Protein AF-A0A2E8B0Z6-F1 (afdb_monomer)

Radius of gyration: 16.74 Å; Cα contacts (8 Å, |Δi|>4): 469; chains: 1; bounding box: 49×33×46 Å

Structure (mmCIF, N/CA/C/O backbone):
data_AF-A0A2E8B0Z6-F1
#
_entry.id   AF-A0A2E8B0Z6-F1
#
loop_
_atom_site.group_PDB
_atom_site.id
_atom_site.type_symbol
_atom_site.label_atom_id
_atom_site.label_alt_id
_atom_site.label_comp_id
_atom_site.label_asym_id
_atom_site.label_entity_id
_atom_site.label_seq_id
_atom_site.pdbx_PDB_ins_code
_atom_site.Cartn_x
_atom_site.Cartn_y
_atom_site.Cartn_z
_atom_site.occupancy
_atom_site.B_iso_or_equiv
_atom_site.auth_seq_id
_atom_site.auth_comp_id
_atom_site.auth_asym_id
_atom_site.auth_atom_id
_atom_site.pdbx_PDB_model_num
ATOM 1 N N . ILE A 1 1 ? 2.903 -11.747 9.627 1.00 88.81 1 ILE A N 1
ATOM 2 C CA . ILE A 1 1 ? 3.702 -11.875 10.874 1.00 88.81 1 ILE A CA 1
ATOM 3 C C . ILE A 1 1 ? 3.062 -10.962 11.901 1.00 88.81 1 ILE A C 1
ATOM 5 O O . ILE A 1 1 ? 2.707 -9.856 11.522 1.00 88.81 1 ILE A O 1
ATOM 9 N N . GLU A 1 2 ? 2.856 -11.410 13.134 1.00 93.94 2 GLU A N 1
ATOM 10 C CA . GLU A 1 2 ? 2.257 -10.599 14.199 1.00 93.94 2 GLU A CA 1
ATOM 11 C C . GLU A 1 2 ? 3.180 -10.590 15.417 1.00 93.94 2 GLU A C 1
ATOM 13 O O . GLU A 1 2 ? 3.662 -11.644 15.828 1.00 93.94 2 GLU A O 1
ATOM 18 N N . THR A 1 3 ? 3.393 -9.406 15.983 1.00 95.81 3 THR A N 1
ATOM 19 C CA . THR A 1 3 ? 4.191 -9.193 17.191 1.00 95.81 3 THR A CA 1
ATOM 20 C C . THR A 1 3 ? 3.409 -8.302 18.145 1.00 95.81 3 THR A C 1
ATOM 22 O O . THR A 1 3 ? 2.841 -7.288 17.734 1.00 95.81 3 THR A O 1
ATOM 25 N N . LYS A 1 4 ? 3.375 -8.679 19.422 1.00 96.06 4 LYS A N 1
ATOM 26 C CA . LYS A 1 4 ? 2.798 -7.866 20.497 1.00 96.06 4 LYS A CA 1
ATOM 27 C C . LYS A 1 4 ? 3.911 -7.091 21.192 1.00 96.06 4 LYS A C 1
ATOM 29 O O . LYS A 1 4 ? 5.001 -7.627 21.376 1.00 96.06 4 LYS A O 1
ATOM 34 N N . TYR A 1 5 ? 3.610 -5.859 21.562 1.00 93.44 5 TYR A N 1
ATOM 35 C CA . TYR A 1 5 ? 4.482 -4.951 22.290 1.00 93.44 5 TYR A CA 1
ATOM 36 C C . TYR A 1 5 ? 3.809 -4.538 23.602 1.00 93.44 5 TYR A C 1
ATOM 38 O O . TYR A 1 5 ? 2.649 -4.884 23.859 1.00 93.44 5 TYR A O 1
ATOM 46 N N . ASP A 1 6 ? 4.549 -3.803 24.425 1.00 88.56 6 ASP A N 1
ATOM 47 C CA . ASP A 1 6 ? 4.042 -3.238 25.670 1.00 88.56 6 ASP A CA 1
ATOM 48 C C . ASP A 1 6 ? 2.837 -2.313 25.432 1.00 88.56 6 ASP A C 1
ATOM 50 O O . ASP A 1 6 ? 2.523 -1.911 24.306 1.00 88.56 6 ASP A O 1
ATOM 54 N N . GLU A 1 7 ? 2.117 -2.013 26.514 1.00 88.12 7 GLU A N 1
ATOM 55 C CA . GLU A 1 7 ? 0.948 -1.117 26.513 1.00 88.12 7 GLU A CA 1
ATOM 56 C C . GLU A 1 7 ? -0.194 -1.555 25.569 1.00 88.12 7 GLU A C 1
ATOM 58 O O . GLU A 1 7 ? -1.098 -0.786 25.241 1.00 88.12 7 GLU A O 1
ATOM 63 N N . GLY A 1 8 ? -0.195 -2.829 25.163 1.00 92.56 8 GLY A N 1
ATOM 64 C CA . GLY A 1 8 ? -1.249 -3.427 24.345 1.00 92.56 8 GLY A CA 1
ATOM 65 C C . GLY A 1 8 ? -1.120 -3.156 22.846 1.00 92.56 8 GLY A C 1
ATOM 66 O O . GLY A 1 8 ? -2.069 -3.429 22.109 1.00 92.56 8 GLY A O 1
ATOM 67 N N . TRP A 1 9 ? 0.027 -2.658 22.376 1.00 96.12 9 TRP A N 1
ATOM 68 C CA . TRP A 1 9 ? 0.271 -2.479 20.947 1.00 96.12 9 TRP A CA 1
ATOM 69 C C . TRP A 1 9 ? 0.505 -3.804 20.234 1.00 96.12 9 TRP A C 1
ATOM 71 O O . TRP A 1 9 ? 1.175 -4.717 20.724 1.00 96.12 9 TRP A O 1
ATOM 81 N N . LYS A 1 10 ? -0.008 -3.890 19.013 1.00 97.38 10 LYS A N 1
ATOM 82 C CA . LYS A 1 10 ? 0.189 -5.035 18.133 1.00 97.38 10 LYS A CA 1
ATOM 83 C C . LYS A 1 10 ? 0.624 -4.559 16.761 1.00 97.38 10 LYS A C 1
ATOM 85 O O . LYS A 1 10 ? -0.024 -3.702 16.167 1.00 97.38 10 LYS A O 1
ATOM 90 N N . VAL A 1 11 ? 1.700 -5.145 16.249 1.00 96.94 11 VAL A N 1
ATOM 91 C CA . VAL A 1 11 ? 2.194 -4.890 14.896 1.00 96.94 11 VAL A CA 1
ATOM 92 C C . VAL A 1 11 ? 1.960 -6.128 14.050 1.00 96.94 11 VAL A C 1
ATOM 94 O O . VAL A 1 11 ? 2.420 -7.219 14.388 1.00 96.94 11 VAL A O 1
ATOM 97 N N . GLN A 1 12 ? 1.257 -5.966 12.934 1.00 96.88 12 GLN A N 1
ATOM 98 C CA . GLN A 1 12 ? 1.088 -7.007 11.930 1.00 96.88 12 GLN A CA 1
ATOM 99 C C . GLN A 1 12 ? 1.791 -6.588 10.648 1.00 96.88 12 GLN A C 1
ATOM 101 O O . GLN A 1 12 ? 1.515 -5.525 10.108 1.00 96.88 12 GLN A O 1
ATOM 106 N N . ARG A 1 13 ? 2.656 -7.450 10.122 1.00 96.06 13 ARG A N 1
ATOM 107 C CA . ARG A 1 13 ? 3.312 -7.255 8.832 1.00 96.06 13 ARG A CA 1
ATOM 108 C C . ARG A 1 13 ? 2.767 -8.214 7.788 1.00 96.06 13 ARG A C 1
ATOM 110 O O . ARG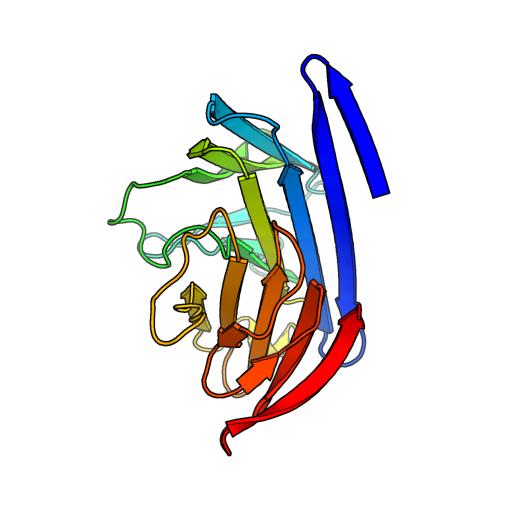 A 1 13 ? 2.752 -9.436 8.002 1.00 96.06 13 ARG A O 1
ATOM 117 N N . GLN A 1 14 ? 2.358 -7.653 6.660 1.00 95.50 14 GLN A N 1
ATOM 118 C CA . GLN A 1 14 ? 1.775 -8.342 5.518 1.00 95.50 14 GLN A CA 1
ATOM 119 C C . GLN A 1 14 ? 2.709 -8.240 4.315 1.00 95.50 14 GLN A C 1
ATOM 121 O O . GLN A 1 14 ? 3.271 -7.182 4.044 1.00 95.50 14 GLN A O 1
ATOM 126 N N . TYR A 1 15 ? 2.837 -9.343 3.580 1.00 96.31 15 TYR A N 1
ATOM 127 C CA . TYR A 1 15 ? 3.522 -9.396 2.295 1.00 96.31 15 TYR A CA 1
ATOM 128 C C . TYR A 1 15 ? 2.652 -10.166 1.313 1.00 96.31 15 TYR A C 1
ATOM 130 O O . TYR A 1 15 ? 2.175 -11.257 1.624 1.00 96.31 15 TYR A O 1
ATOM 138 N N . PHE A 1 16 ? 2.485 -9.624 0.116 1.00 97.69 16 PHE A N 1
ATOM 139 C CA . PHE A 1 16 ? 1.789 -10.285 -0.970 1.00 97.69 16 PHE A CA 1
ATOM 140 C C . PHE A 1 16 ? 2.521 -10.046 -2.290 1.00 97.69 16 PHE A C 1
ATOM 142 O O . PHE A 1 16 ? 2.677 -8.912 -2.734 1.00 97.69 16 PHE A O 1
ATOM 149 N N . LEU A 1 17 ? 2.977 -11.126 -2.925 1.00 98.06 17 LEU A N 1
ATOM 150 C CA . LEU A 1 17 ? 3.660 -11.081 -4.216 1.00 98.06 17 LEU A CA 1
ATOM 151 C C . LEU A 1 17 ? 2.736 -11.620 -5.309 1.00 98.06 17 LEU A C 1
ATOM 153 O O . LEU A 1 17 ? 2.619 -12.833 -5.502 1.00 98.06 17 LEU A O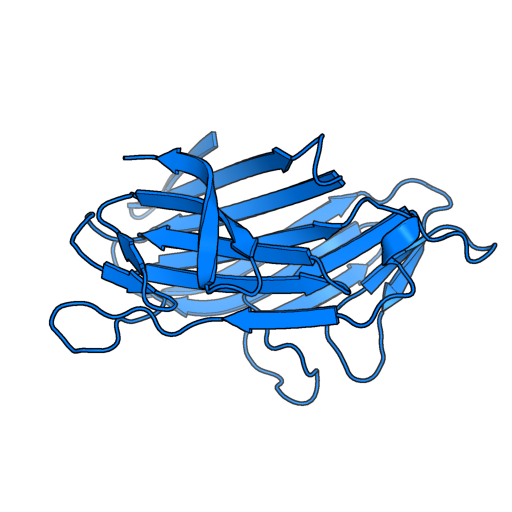 1
ATOM 157 N N . ALA A 1 18 ? 2.133 -10.720 -6.081 1.00 97.19 18 ALA A N 1
ATOM 158 C CA . ALA A 1 18 ? 1.337 -11.090 -7.241 1.00 97.19 18 ALA A CA 1
ATOM 159 C C . ALA A 1 18 ? 2.262 -11.369 -8.431 1.00 97.19 18 ALA A C 1
ATOM 161 O O . ALA A 1 18 ? 2.579 -10.476 -9.217 1.00 97.19 18 ALA A O 1
ATOM 162 N N . ARG A 1 19 ? 2.721 -12.618 -8.579 1.00 95.88 19 ARG A N 1
ATOM 163 C CA . ARG A 1 19 ? 3.670 -12.998 -9.647 1.00 95.88 19 ARG A CA 1
ATOM 164 C C . ARG A 1 19 ? 3.131 -12.713 -11.052 1.00 95.88 19 ARG A C 1
ATOM 166 O O . ARG A 1 19 ? 3.876 -12.212 -11.888 1.00 95.88 19 ARG A O 1
ATOM 173 N N . ALA A 1 20 ? 1.849 -13.001 -11.293 1.00 94.31 20 ALA A N 1
ATOM 174 C CA . ALA A 1 20 ? 1.205 -12.793 -12.592 1.00 94.31 20 ALA A CA 1
ATOM 175 C C . ALA A 1 20 ? 1.064 -11.302 -12.944 1.00 94.31 20 ALA A C 1
ATOM 177 O O . ALA A 1 20 ? 1.334 -10.899 -14.076 1.00 94.31 20 ALA A O 1
ATOM 178 N N . ASP A 1 21 ? 0.702 -10.468 -11.968 1.00 95.25 21 ASP A N 1
ATOM 179 C CA . ASP A 1 21 ? 0.580 -9.022 -12.160 1.00 95.25 21 ASP A CA 1
ATOM 180 C C . ASP A 1 21 ? 1.909 -8.276 -12.002 1.00 95.25 21 ASP A C 1
ATOM 182 O O . ASP A 1 21 ? 2.010 -7.126 -12.431 1.00 95.25 21 ASP A O 1
ATOM 186 N N . GLN A 1 22 ? 2.948 -8.942 -11.494 1.00 97.62 22 GLN A N 1
ATOM 187 C CA . GLN A 1 22 ? 4.298 -8.425 -11.271 1.00 97.62 22 GLN A CA 1
ATOM 188 C C . GLN A 1 22 ? 4.322 -7.224 -10.321 1.00 97.62 22 GLN A C 1
ATOM 190 O O . GLN A 1 22 ? 4.847 -6.168 -10.669 1.00 97.62 22 GLN A O 1
ATOM 195 N N . PHE A 1 23 ? 3.748 -7.376 -9.130 1.00 98.19 23 PHE A N 1
ATOM 196 C CA . PHE A 1 23 ? 3.920 -6.405 -8.051 1.00 98.19 23 PHE A CA 1
ATOM 197 C C . PHE A 1 23 ? 4.145 -7.099 -6.708 1.00 98.19 23 PHE A C 1
ATOM 199 O O . PHE A 1 23 ? 3.682 -8.221 -6.489 1.00 98.19 23 PHE A O 1
ATOM 206 N N . LEU A 1 24 ? 4.845 -6.407 -5.813 1.00 98.31 24 LEU A N 1
ATOM 207 C CA . LEU A 1 24 ? 4.926 -6.733 -4.395 1.00 98.31 24 LEU A CA 1
ATOM 208 C C . LEU A 1 24 ? 4.111 -5.699 -3.619 1.00 98.31 24 LEU A C 1
ATOM 210 O O . LEU A 1 24 ? 4.266 -4.497 -3.808 1.00 98.31 24 LEU A O 1
ATOM 214 N N . TYR A 1 25 ? 3.251 -6.181 -2.740 1.00 98.19 25 TYR A N 1
ATOM 215 C CA . TYR A 1 25 ? 2.545 -5.385 -1.757 1.00 98.19 25 TYR A CA 1
ATOM 216 C C . TYR A 1 25 ? 3.066 -5.746 -0.373 1.00 98.19 25 TYR A C 1
ATOM 218 O O . TYR A 1 25 ? 3.167 -6.924 -0.027 1.00 98.19 25 TYR A O 1
ATOM 226 N N . MET A 1 26 ? 3.413 -4.737 0.406 1.00 97.56 26 MET A N 1
ATOM 227 C CA . MET A 1 26 ? 3.861 -4.880 1.780 1.00 97.56 26 MET A CA 1
ATOM 228 C C . MET A 1 26 ? 3.081 -3.895 2.639 1.00 97.56 26 MET A C 1
ATOM 230 O O . MET A 1 26 ? 2.838 -2.779 2.200 1.00 97.56 26 MET A O 1
ATOM 234 N N . ALA A 1 27 ? 2.705 -4.273 3.853 1.00 97.56 27 ALA A N 1
ATOM 235 C CA . ALA A 1 27 ? 2.095 -3.328 4.774 1.00 97.56 27 ALA A CA 1
ATOM 236 C C . ALA A 1 27 ? 2.421 -3.660 6.223 1.00 97.56 27 ALA A C 1
ATOM 238 O O . ALA A 1 27 ? 2.457 -4.836 6.592 1.00 97.56 27 ALA A O 1
ATOM 239 N N . ASP A 1 28 ? 2.588 -2.617 7.030 1.00 97.69 28 ASP A N 1
ATOM 240 C CA . ASP A 1 28 ? 2.512 -2.720 8.483 1.00 97.69 28 ASP A CA 1
ATOM 241 C C . ASP A 1 28 ? 1.152 -2.223 8.972 1.00 97.69 28 ASP A C 1
ATOM 243 O O . ASP A 1 28 ? 0.614 -1.233 8.478 1.00 97.69 28 ASP A O 1
ATOM 247 N N . VAL A 1 29 ? 0.599 -2.931 9.949 1.00 97.50 29 VAL A N 1
ATOM 248 C CA . VAL A 1 29 ? -0.615 -2.583 10.681 1.00 97.50 29 VAL A CA 1
ATOM 249 C C . VAL A 1 29 ? -0.214 -2.381 12.133 1.00 97.50 29 VAL A C 1
ATOM 251 O O . VAL A 1 29 ? 0.271 -3.321 12.760 1.00 97.50 29 VAL A O 1
ATOM 254 N N . LEU A 1 30 ? -0.412 -1.186 12.673 1.00 97.56 30 LEU A N 1
ATOM 255 C CA . LEU A 1 30 ? -0.259 -0.904 14.096 1.00 97.56 30 LEU A CA 1
ATOM 256 C C . LEU A 1 30 ? -1.659 -0.828 14.691 1.00 97.56 30 LEU A C 1
ATOM 258 O O . LEU A 1 30 ? -2.489 -0.061 14.206 1.00 97.56 30 LEU A O 1
ATOM 262 N N . LEU A 1 31 ? -1.915 -1.635 15.713 1.00 97.56 31 LEU A N 1
ATOM 263 C CA . LEU A 1 31 ? -3.193 -1.704 16.410 1.00 97.56 31 LEU A CA 1
ATOM 264 C C . LEU A 1 31 ? -2.959 -1.384 17.883 1.00 97.56 31 LEU A C 1
ATOM 266 O O . LEU A 1 31 ? -2.217 -2.106 18.557 1.00 97.56 31 LEU A O 1
ATOM 270 N N . GLY A 1 32 ? -3.563 -0.297 18.349 1.00 96.88 32 GLY A N 1
ATOM 271 C CA . GLY A 1 32 ? -3.438 0.204 19.711 1.00 96.88 32 GLY A CA 1
ATOM 272 C C . GLY A 1 32 ? -4.735 0.066 20.505 1.00 96.88 32 GLY A C 1
ATOM 273 O O . GLY A 1 32 ? -5.839 -0.025 19.965 1.00 96.88 32 GLY A O 1
ATOM 274 N N . THR A 1 33 ? -4.612 0.090 21.827 1.00 95.69 33 THR A N 1
ATOM 275 C CA . THR A 1 33 ? -5.758 0.097 22.753 1.00 95.69 33 THR A CA 1
ATOM 276 C C . THR A 1 33 ? -6.335 1.500 22.960 1.00 95.69 33 THR A C 1
ATOM 278 O O . THR A 1 33 ? -7.500 1.633 23.323 1.00 95.69 33 THR A O 1
ATOM 281 N N . GLN A 1 34 ? -5.542 2.540 22.687 1.00 95.12 34 GLN A N 1
ATOM 282 C CA . GLN A 1 34 ? -5.904 3.950 22.822 1.00 95.12 34 GLN A CA 1
ATOM 283 C C . GLN A 1 34 ? -5.153 4.815 21.792 1.00 95.12 34 GLN A C 1
ATOM 285 O O . GLN A 1 34 ? -4.073 4.419 21.345 1.00 95.12 34 GLN A O 1
ATOM 290 N N . PRO A 1 35 ? -5.677 5.998 21.415 1.00 96.25 35 PRO A N 1
ATOM 291 C CA . PRO A 1 35 ? -4.972 6.917 20.526 1.00 96.25 35 PRO A CA 1
ATOM 292 C C . PRO A 1 35 ? -3.638 7.401 21.107 1.00 96.25 35 PRO A C 1
ATOM 294 O O . PRO A 1 35 ? -3.588 7.875 22.242 1.00 96.25 35 PRO A O 1
ATOM 297 N N . ALA A 1 36 ? -2.577 7.373 20.301 1.00 95.88 36 ALA A N 1
ATOM 298 C CA . ALA A 1 36 ? -1.251 7.862 20.677 1.00 95.88 36 ALA A CA 1
ATOM 299 C C . ALA A 1 36 ? -0.589 8.646 19.539 1.00 95.88 36 ALA A C 1
ATOM 301 O O . ALA A 1 36 ? -1.023 8.592 18.389 1.00 95.88 36 ALA A O 1
ATOM 302 N N . ASN A 1 37 ? 0.482 9.374 19.860 1.00 96.00 37 ASN A N 1
ATOM 303 C CA . ASN A 1 37 ? 1.366 9.947 18.849 1.00 96.00 37 ASN A CA 1
ATOM 304 C C . ASN A 1 37 ? 2.308 8.840 18.348 1.00 96.00 37 ASN A C 1
ATOM 306 O O . ASN A 1 37 ? 3.239 8.450 19.047 1.00 96.00 37 ASN A O 1
ATOM 310 N N . ILE A 1 38 ? 2.050 8.332 17.149 1.00 95.44 38 ILE A N 1
ATOM 311 C CA . ILE A 1 38 ? 2.831 7.287 16.494 1.00 95.44 38 ILE A CA 1
ATOM 312 C C . ILE A 1 38 ? 3.927 7.944 15.655 1.00 95.44 38 ILE A C 1
ATOM 314 O O . ILE A 1 38 ? 3.642 8.782 14.797 1.00 95.44 38 ILE A O 1
ATOM 318 N N . VAL A 1 39 ? 5.169 7.514 15.872 1.00 96.06 39 VAL A N 1
ATOM 319 C CA . VAL A 1 39 ? 6.316 7.800 15.002 1.00 96.06 39 VAL A CA 1
ATOM 320 C C . VAL A 1 39 ? 6.768 6.475 14.401 1.00 96.06 39 VAL A C 1
ATOM 322 O O . VAL A 1 39 ? 7.344 5.630 15.082 1.00 96.06 39 VAL A O 1
ATOM 325 N N . TYR A 1 40 ? 6.467 6.278 13.125 1.00 96.06 40 TYR A N 1
ATOM 326 C CA . TYR A 1 40 ? 6.763 5.062 12.384 1.00 96.06 40 TYR A CA 1
ATOM 327 C C . TYR A 1 40 ? 7.942 5.272 11.434 1.00 96.06 40 TYR A C 1
ATOM 329 O O . TYR A 1 40 ? 8.032 6.288 10.741 1.00 96.06 40 TYR A O 1
ATOM 337 N N . SER A 1 41 ? 8.818 4.271 11.362 1.00 95.81 41 SER A N 1
ATOM 338 C CA . SER A 1 41 ? 9.917 4.203 10.406 1.00 95.81 41 SER A CA 1
ATOM 339 C C . SER A 1 41 ? 10.171 2.755 10.006 1.00 95.81 41 SER A C 1
ATOM 341 O O . SER A 1 41 ? 10.344 1.885 10.860 1.00 95.81 41 SER A O 1
ATOM 343 N N . LEU A 1 42 ? 10.250 2.513 8.702 1.00 95.38 42 LEU A N 1
ATOM 344 C CA . LEU A 1 42 ? 10.665 1.244 8.125 1.00 95.38 42 LEU A CA 1
ATOM 345 C C . LEU A 1 42 ? 11.740 1.491 7.080 1.00 95.38 42 LEU A C 1
ATOM 347 O O . LEU A 1 42 ? 11.515 2.235 6.130 1.00 95.38 42 LEU A O 1
ATOM 351 N N . GLY A 1 43 ? 12.874 0.812 7.235 1.00 95.44 43 GLY A N 1
ATOM 352 C CA . GLY A 1 43 ? 13.955 0.792 6.261 1.00 95.44 43 GLY A CA 1
ATOM 353 C C . GLY A 1 43 ? 14.051 -0.552 5.545 1.00 95.44 43 GLY A C 1
ATOM 354 O O . GLY A 1 43 ? 14.023 -1.602 6.187 1.00 95.44 43 GLY A O 1
ATOM 355 N N . LEU A 1 44 ? 14.196 -0.519 4.223 1.00 95.19 44 LEU A N 1
ATOM 356 C CA . LEU A 1 44 ? 14.604 -1.663 3.413 1.00 95.19 44 LEU A CA 1
ATOM 357 C C . LEU A 1 44 ? 16.002 -1.396 2.846 1.00 95.19 44 LEU A C 1
ATOM 359 O O . LEU A 1 44 ? 16.191 -0.366 2.193 1.00 95.19 44 LEU A O 1
ATOM 363 N N . PRO A 1 45 ? 16.979 -2.294 3.055 1.00 95.69 45 PRO A N 1
ATOM 364 C CA . PRO A 1 45 ? 18.305 -2.111 2.487 1.00 95.69 45 PRO A CA 1
ATOM 365 C C . PRO A 1 45 ? 18.234 -2.173 0.958 1.00 95.69 45 PRO A C 1
ATOM 367 O O . PRO A 1 45 ? 17.590 -3.051 0.376 1.00 95.69 45 PRO A O 1
ATOM 370 N N . VAL A 1 46 ? 18.919 -1.241 0.310 1.00 94.06 46 VAL A N 1
ATOM 371 C CA . VAL A 1 46 ? 19.083 -1.176 -1.138 1.00 94.06 46 VAL A CA 1
ATOM 372 C C . VAL A 1 46 ? 20.438 -1.781 -1.485 1.00 94.06 46 VAL A C 1
ATOM 374 O O . VAL A 1 46 ? 21.457 -1.461 -0.880 1.00 94.06 46 VAL A O 1
ATOM 377 N N . SER A 1 47 ? 20.459 -2.707 -2.443 1.00 93.00 47 SER A N 1
ATOM 378 C CA . SER A 1 47 ? 21.701 -3.360 -2.862 1.00 93.00 47 SER A CA 1
ATOM 379 C C . SER A 1 47 ? 22.676 -2.372 -3.509 1.00 93.00 47 SER A C 1
ATOM 381 O O . SER A 1 47 ? 22.261 -1.438 -4.193 1.00 93.00 47 SER A O 1
ATOM 383 N N . ASN A 1 48 ? 23.978 -2.632 -3.369 1.00 91.00 48 ASN A N 1
ATOM 384 C CA . ASN A 1 48 ? 25.023 -1.845 -4.028 1.00 91.00 48 ASN A CA 1
ATOM 385 C C . ASN A 1 48 ? 24.757 -1.697 -5.537 1.00 91.00 48 ASN A C 1
ATOM 387 O O . ASN A 1 48 ? 24.448 -2.672 -6.224 1.00 91.00 48 ASN A O 1
ATOM 391 N N . GLY A 1 49 ? 24.899 -0.473 -6.051 1.00 90.75 49 GLY A N 1
ATOM 392 C CA . GLY A 1 49 ? 24.650 -0.140 -7.459 1.00 90.75 49 GLY A CA 1
ATOM 393 C C . GLY A 1 49 ? 23.176 0.074 -7.826 1.00 90.75 49 GLY A C 1
ATOM 394 O O . GLY A 1 49 ? 22.889 0.376 -8.987 1.00 90.75 49 GLY A O 1
ATOM 395 N N . ILE A 1 50 ? 22.253 -0.065 -6.867 1.00 94.50 50 ILE A N 1
ATOM 396 C CA . ILE A 1 50 ? 20.862 0.364 -7.008 1.00 94.50 50 ILE A CA 1
ATOM 397 C C . ILE A 1 50 ? 20.692 1.739 -6.361 1.00 94.50 50 ILE A C 1
ATOM 399 O O . ILE A 1 50 ? 21.102 1.977 -5.230 1.00 94.50 50 ILE A O 1
ATOM 403 N N . GLU A 1 51 ? 20.049 2.635 -7.094 1.00 93.88 51 GLU A N 1
ATOM 404 C CA . GLU A 1 51 ? 19.735 3.998 -6.691 1.00 93.88 51 GLU A CA 1
ATOM 405 C C . GLU A 1 51 ? 18.221 4.168 -6.583 1.00 93.88 51 GLU A C 1
ATOM 407 O O . GLU A 1 51 ? 17.454 3.574 -7.351 1.00 93.88 51 GLU A O 1
ATOM 412 N N . PHE A 1 52 ? 17.791 5.010 -5.644 1.00 95.00 52 PHE A N 1
ATOM 413 C CA . PHE A 1 52 ? 16.401 5.424 -5.514 1.00 95.00 52 PHE A CA 1
ATOM 414 C C . PHE A 1 52 ? 16.216 6.836 -6.069 1.00 95.00 52 PHE A C 1
ATOM 416 O O . PHE A 1 52 ? 16.716 7.812 -5.516 1.00 95.00 52 PHE A O 1
ATOM 423 N N . MET A 1 53 ? 15.474 6.938 -7.165 1.00 93.50 53 MET A N 1
ATOM 424 C CA . MET A 1 53 ? 15.184 8.192 -7.852 1.00 93.50 53 MET A CA 1
ATOM 425 C C . MET A 1 53 ? 13.781 8.663 -7.484 1.00 93.50 53 MET A C 1
ATOM 427 O O . MET A 1 53 ? 12.792 8.027 -7.851 1.00 93.50 53 MET A O 1
ATOM 431 N N . VAL A 1 54 ? 13.686 9.785 -6.778 1.00 91.69 54 VAL A N 1
ATOM 432 C CA . VAL A 1 54 ? 12.408 10.430 -6.450 1.00 91.69 54 VAL A CA 1
ATOM 433 C C . VAL A 1 54 ? 11.920 11.322 -7.592 1.00 91.69 54 VAL A C 1
ATOM 435 O O . VAL A 1 54 ? 12.718 11.813 -8.393 1.00 91.69 54 VAL A O 1
ATOM 438 N N . ARG A 1 55 ? 10.608 11.563 -7.661 1.00 90.31 55 ARG A N 1
ATOM 439 C CA . ARG A 1 55 ? 10.051 12.672 -8.450 1.00 90.31 55 ARG A CA 1
ATOM 440 C C . ARG A 1 55 ? 9.967 13.950 -7.626 1.00 90.31 55 ARG A C 1
ATOM 442 O O . ARG A 1 55 ? 9.881 13.897 -6.402 1.00 90.31 55 ARG A O 1
ATOM 449 N N . GLU A 1 56 ? 9.990 15.081 -8.321 1.00 88.31 56 GLU A N 1
ATOM 450 C CA . GLU A 1 56 ? 9.940 16.416 -7.720 1.00 88.31 56 GLU A CA 1
ATOM 451 C C . GLU A 1 56 ? 8.535 16.786 -7.231 1.00 88.31 56 GLU A C 1
ATOM 453 O O . GLU A 1 56 ? 8.386 17.313 -6.133 1.00 88.31 56 GLU A O 1
ATOM 458 N N . GLU A 1 57 ? 7.500 16.460 -8.008 1.00 92.38 57 GLU A N 1
ATOM 459 C CA . GLU A 1 57 ? 6.120 16.861 -7.703 1.00 92.38 57 GLU A CA 1
ATOM 460 C C . GLU A 1 57 ? 5.349 15.803 -6.910 1.00 92.38 57 GLU A C 1
ATOM 462 O O . GLU A 1 57 ? 4.486 16.126 -6.091 1.00 92.38 57 GLU A O 1
ATOM 467 N N . THR A 1 58 ? 5.669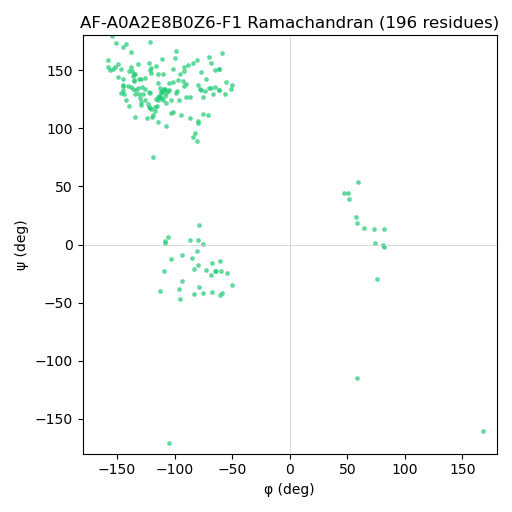 14.530 -7.131 1.00 94.38 58 THR A N 1
ATOM 468 C CA . THR A 1 58 ? 4.906 13.389 -6.625 1.00 94.38 58 THR A CA 1
ATOM 469 C C . THR A 1 58 ? 5.762 12.461 -5.759 1.00 94.38 58 THR A C 1
ATOM 471 O O . THR A 1 58 ? 6.997 12.473 -5.800 1.00 94.38 58 THR A O 1
ATOM 474 N N . ARG A 1 59 ? 5.105 11.702 -4.877 1.00 94.94 59 ARG A N 1
ATOM 475 C CA . ARG A 1 59 ? 5.756 10.915 -3.814 1.00 94.94 59 ARG A CA 1
ATOM 476 C C . ARG A 1 59 ? 6.207 9.514 -4.227 1.00 94.94 59 ARG A C 1
ATOM 478 O O . ARG A 1 59 ? 6.709 8.781 -3.373 1.00 94.94 59 ARG A O 1
ATOM 485 N N . GLU A 1 60 ? 6.061 9.121 -5.488 1.00 95.62 60 GLU A N 1
ATOM 486 C CA . GLU A 1 60 ? 6.684 7.887 -5.946 1.00 95.62 60 GLU A CA 1
ATOM 487 C C . GLU A 1 60 ? 8.205 8.018 -6.019 1.00 95.62 60 GLU A C 1
ATOM 489 O O . GLU A 1 60 ? 8.782 9.108 -6.132 1.00 95.62 60 GLU A O 1
ATOM 494 N N . GLY A 1 61 ? 8.859 6.866 -6.042 1.00 95.50 61 GLY A N 1
ATOM 495 C CA . GLY A 1 61 ? 10.222 6.794 -6.526 1.00 95.50 61 GLY A CA 1
ATOM 496 C C . GLY A 1 61 ? 10.496 5.496 -7.254 1.00 95.50 61 GLY A C 1
ATOM 497 O O . GLY A 1 61 ? 9.690 4.567 -7.253 1.00 95.50 61 GLY A O 1
ATOM 498 N N . TYR A 1 62 ? 11.644 5.452 -7.903 1.00 96.12 62 TYR A N 1
ATOM 499 C CA . TYR A 1 62 ? 12.045 4.354 -8.759 1.00 96.12 62 TYR A CA 1
ATOM 500 C C . TYR A 1 62 ? 13.359 3.779 -8.264 1.00 96.12 62 TYR A C 1
ATOM 502 O O . TYR A 1 62 ? 14.318 4.515 -8.053 1.00 96.12 62 TYR A O 1
ATOM 510 N N . LEU A 1 63 ? 13.414 2.459 -8.132 1.00 95.75 63 LEU A N 1
ATOM 511 C CA . LEU A 1 63 ? 14.669 1.743 -7.952 1.00 95.75 63 LEU A CA 1
ATOM 512 C C . LEU A 1 63 ? 15.249 1.435 -9.328 1.00 95.75 63 LEU A C 1
ATOM 514 O O . LEU A 1 63 ? 14.567 0.859 -10.183 1.00 95.75 63 LEU A O 1
ATOM 518 N N . GLY A 1 64 ? 16.503 1.809 -9.551 1.00 94.88 64 GLY A N 1
ATOM 519 C CA . GLY A 1 64 ? 17.189 1.613 -10.822 1.00 94.88 64 GLY A CA 1
ATOM 520 C C . GLY A 1 64 ? 18.701 1.535 -10.666 1.00 94.88 64 GLY A C 1
ATOM 521 O O . GLY A 1 64 ? 19.210 1.635 -9.561 1.00 94.88 64 GLY A O 1
ATOM 522 N N . THR A 1 65 ? 19.422 1.351 -11.767 1.00 93.00 65 THR A N 1
ATOM 523 C CA . THR A 1 65 ? 20.886 1.517 -11.790 1.00 93.00 65 THR A CA 1
ATOM 524 C C . THR A 1 65 ? 21.273 2.888 -12.340 1.00 93.00 65 THR A C 1
ATOM 526 O O . THR A 1 65 ? 20.469 3.536 -13.017 1.00 93.00 65 THR A O 1
ATOM 529 N N . SER A 1 66 ? 22.537 3.276 -12.156 1.00 80.62 66 SER A N 1
ATOM 530 C CA . SER A 1 66 ? 23.133 4.506 -12.707 1.00 80.62 66 SER A CA 1
ATOM 531 C C . SER A 1 66 ? 22.993 4.646 -14.234 1.00 80.62 66 SER A C 1
ATOM 533 O O . SER A 1 66 ? 22.914 5.751 -14.766 1.00 80.62 66 SER A O 1
ATOM 535 N N . LEU A 1 67 ? 22.848 3.530 -14.961 1.00 80.12 67 LEU A N 1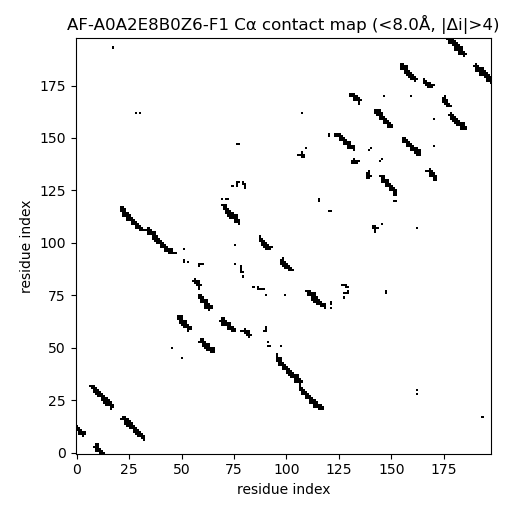
ATOM 536 C CA . LEU A 1 67 ? 22.542 3.497 -16.402 1.00 80.12 67 LEU A CA 1
ATOM 537 C C . LEU A 1 67 ? 21.051 3.756 -16.720 1.00 80.12 67 LEU A C 1
ATOM 539 O O . LEU A 1 67 ? 20.579 3.419 -17.806 1.00 80.12 67 LEU A O 1
ATOM 543 N N . LYS A 1 68 ? 20.284 4.307 -15.769 1.00 76.50 68 LYS A N 1
ATOM 544 C CA . LYS A 1 68 ? 18.839 4.602 -15.857 1.00 76.50 68 LYS A CA 1
ATOM 545 C C . LYS A 1 68 ? 17.959 3.389 -16.174 1.00 76.50 68 LYS A C 1
ATOM 547 O O . LYS A 1 68 ? 16.833 3.522 -16.659 1.00 76.50 68 LYS A O 1
ATOM 552 N N . LYS A 1 69 ? 18.440 2.182 -15.876 1.00 90.00 69 LYS A N 1
ATOM 553 C CA . LYS A 1 69 ? 17.643 0.962 -16.007 1.00 90.00 69 LYS A CA 1
ATOM 554 C C . LYS A 1 69 ? 16.729 0.837 -14.794 1.00 90.00 69 LYS A C 1
ATOM 556 O O . LYS A 1 69 ? 17.189 0.512 -13.706 1.00 90.00 69 LYS A O 1
ATOM 561 N N . LEU A 1 70 ? 15.437 1.090 -14.992 1.00 94.44 70 LEU A N 1
ATOM 562 C CA . LEU A 1 70 ? 14.433 0.999 -13.931 1.00 94.44 70 LEU A CA 1
ATOM 563 C C . LEU A 1 70 ? 14.074 -0.465 -13.635 1.00 94.44 70 LEU A C 1
ATOM 565 O O . LEU A 1 70 ? 13.827 -1.264 -14.546 1.00 94.44 70 LEU A O 1
ATOM 569 N N . HIS A 1 71 ? 14.046 -0.803 -12.349 1.00 94.62 71 HIS A N 1
ATOM 570 C CA . HIS A 1 71 ? 13.787 -2.141 -11.823 1.00 94.62 71 HIS A CA 1
ATOM 571 C C . HIS A 1 71 ? 12.464 -2.222 -11.065 1.00 94.62 71 HIS A C 1
ATOM 573 O O . HIS A 1 71 ? 11.748 -3.208 -11.235 1.00 94.62 71 HIS A O 1
ATOM 579 N N . ALA A 1 72 ? 12.132 -1.194 -10.283 1.00 96.50 72 ALA A N 1
ATOM 580 C CA . ALA A 1 72 ? 10.870 -1.123 -9.562 1.00 96.50 72 ALA A CA 1
ATOM 581 C C . ALA A 1 72 ? 10.364 0.319 -9.448 1.00 96.50 72 ALA A C 1
ATOM 583 O O . ALA A 1 72 ? 11.157 1.257 -9.404 1.00 96.50 72 ALA A O 1
ATOM 584 N N . LEU A 1 73 ? 9.046 0.470 -9.368 1.00 97.25 73 LEU A N 1
ATOM 585 C CA . LEU A 1 73 ? 8.360 1.693 -8.950 1.00 97.25 73 LEU A CA 1
ATOM 586 C C . LEU A 1 73 ? 7.832 1.460 -7.537 1.00 97.25 73 LEU A C 1
ATOM 588 O O . LEU A 1 73 ? 7.178 0.449 -7.310 1.00 97.25 73 LEU A O 1
ATOM 592 N N . CYS A 1 74 ? 8.063 2.398 -6.628 1.00 97.69 74 CYS A N 1
ATOM 593 C CA . CYS A 1 74 ? 7.677 2.327 -5.223 1.00 97.69 74 CYS A CA 1
ATOM 594 C C . CYS A 1 74 ? 6.628 3.407 -4.918 1.00 97.69 74 CYS A C 1
ATOM 596 O O . CYS A 1 74 ? 6.891 4.590 -5.138 1.00 97.69 74 CYS A O 1
ATOM 598 N N . LEU A 1 75 ? 5.470 3.014 -4.380 1.00 97.81 75 LEU A N 1
ATOM 599 C CA . LEU A 1 75 ? 4.357 3.907 -4.036 1.00 97.81 75 LEU A CA 1
ATOM 600 C C . LEU A 1 75 ? 3.990 3.787 -2.543 1.00 97.81 75 LEU A C 1
ATOM 602 O O . LEU A 1 75 ? 3.568 2.706 -2.117 1.00 97.81 75 LEU A O 1
ATOM 606 N N . PRO A 1 76 ? 4.098 4.868 -1.750 1.00 96.62 76 PRO A N 1
ATOM 607 C CA . PRO A 1 76 ? 3.663 4.886 -0.355 1.00 96.62 76 PRO A CA 1
ATOM 608 C C . PRO A 1 76 ? 2.156 5.183 -0.287 1.00 96.62 76 PRO A C 1
ATOM 610 O O . PRO A 1 76 ? 1.750 6.342 -0.293 1.00 96.62 76 PRO A O 1
ATOM 613 N N . LEU A 1 77 ? 1.302 4.153 -0.266 1.00 97.38 77 LEU A N 1
ATOM 614 C CA . LEU A 1 77 ? -0.124 4.336 -0.585 1.00 97.38 77 LEU A CA 1
ATOM 615 C C . LEU A 1 77 ? -0.899 5.155 0.457 1.00 97.38 77 LEU A C 1
ATOM 617 O O . LEU A 1 77 ? -1.883 5.797 0.096 1.00 97.38 77 LEU A O 1
ATOM 621 N N . ALA A 1 78 ? -0.450 5.161 1.716 1.00 95.69 78 ALA A N 1
ATOM 622 C CA . ALA A 1 78 ? -1.010 6.006 2.775 1.00 95.69 78 ALA A CA 1
ATOM 623 C C . ALA A 1 78 ? -0.511 7.460 2.751 1.00 95.69 78 ALA A C 1
ATOM 625 O O . ALA A 1 78 ? -0.996 8.279 3.528 1.00 95.69 78 ALA A O 1
ATOM 626 N N . LEU A 1 79 ? 0.448 7.800 1.884 1.00 94.94 79 LEU A N 1
ATOM 627 C CA . LEU A 1 79 ? 0.845 9.186 1.653 1.00 94.94 79 LEU A CA 1
ATOM 628 C C . LEU A 1 79 ? 0.096 9.754 0.437 1.00 94.94 79 LEU A C 1
ATOM 630 O O . LEU A 1 79 ? -0.167 9.019 -0.522 1.00 94.94 79 LEU A O 1
ATOM 634 N N . PRO A 1 80 ? -0.232 11.058 0.448 1.00 92.38 80 PRO A N 1
ATOM 635 C CA . PRO A 1 80 ? -0.863 11.717 -0.692 1.00 92.38 80 PRO A CA 1
ATOM 636 C C . PRO A 1 80 ? 0.043 11.662 -1.928 1.00 92.38 80 PRO A C 1
ATOM 638 O O . PRO A 1 80 ? 1.263 11.641 -1.812 1.00 92.38 80 PRO A O 1
ATOM 641 N N . GLU A 1 81 ? -0.535 11.664 -3.129 1.00 94.88 81 GLU A N 1
ATOM 642 C CA . GLU A 1 81 ? 0.259 11.595 -4.366 1.00 94.88 81 GLU A CA 1
ATOM 643 C C . GLU A 1 81 ? 1.222 12.770 -4.518 1.00 94.88 81 GLU A C 1
ATOM 645 O O . GLU A 1 81 ? 2.390 12.579 -4.852 1.00 94.88 81 GLU A O 1
ATOM 650 N N . TRP A 1 82 ? 0.738 13.974 -4.227 1.00 92.94 82 TRP A N 1
ATOM 651 C CA . TRP A 1 82 ? 1.462 15.220 -4.436 1.00 92.94 82 TRP A CA 1
ATOM 652 C C . TRP A 1 82 ? 2.281 15.606 -3.203 1.00 92.94 82 TRP A C 1
ATOM 654 O O . TRP A 1 82 ? 1.822 15.507 -2.065 1.00 92.94 82 TRP A O 1
ATOM 664 N N . ARG A 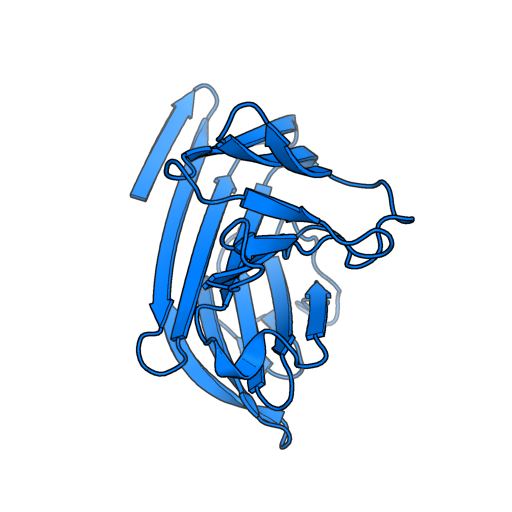1 83 ? 3.512 16.074 -3.426 1.00 88.25 83 ARG A N 1
ATOM 665 C CA . ARG A 1 83 ? 4.446 16.495 -2.366 1.00 88.25 83 ARG A CA 1
ATOM 666 C C . ARG A 1 83 ? 4.071 17.816 -1.705 1.00 88.25 83 ARG A C 1
ATOM 668 O O . ARG A 1 83 ? 4.493 18.054 -0.577 1.00 88.25 83 ARG A O 1
ATOM 675 N N . ASN A 1 84 ? 3.287 18.653 -2.383 1.00 86.38 84 ASN A N 1
ATOM 676 C CA . ASN A 1 84 ? 2.771 19.899 -1.813 1.00 86.38 84 ASN A CA 1
ATOM 677 C C . ASN A 1 84 ? 1.829 19.654 -0.618 1.00 86.38 84 ASN A C 1
ATOM 679 O O . ASN A 1 84 ? 1.703 20.517 0.247 1.00 86.38 84 ASN A O 1
ATOM 683 N N . ASP A 1 85 ? 1.235 18.464 -0.519 1.00 83.88 85 ASP A N 1
ATOM 684 C CA . ASP A 1 85 ? 0.576 17.994 0.689 1.00 83.88 85 ASP A CA 1
ATOM 685 C C . ASP A 1 85 ? 1.631 17.420 1.639 1.00 83.88 85 ASP A C 1
ATOM 687 O O . ASP A 1 85 ? 2.048 16.269 1.510 1.00 83.88 85 ASP A O 1
ATOM 691 N N . GLN A 1 86 ? 2.098 18.239 2.583 1.00 69.88 86 GLN A N 1
ATOM 692 C CA . GLN A 1 86 ? 3.179 17.886 3.511 1.00 69.88 86 GLN A CA 1
ATOM 693 C C . GLN A 1 86 ? 2.761 16.922 4.631 1.00 69.88 86 GLN A C 1
ATOM 695 O O . GLN A 1 86 ? 3.586 16.563 5.472 1.00 69.88 86 GLN A O 1
ATOM 700 N N . ARG A 1 87 ? 1.499 16.491 4.679 1.00 73.69 87 ARG A N 1
ATOM 701 C CA . ARG A 1 87 ? 1.007 15.700 5.806 1.00 73.69 87 ARG A CA 1
ATOM 702 C C . ARG A 1 87 ? 1.638 14.296 5.858 1.00 73.69 87 ARG A C 1
ATOM 704 O O . ARG A 1 87 ? 2.032 13.704 4.852 1.00 73.69 87 ARG A O 1
ATOM 711 N N . VAL A 1 88 ? 1.636 13.749 7.073 1.00 77.94 88 VAL A N 1
ATOM 712 C CA . VAL A 1 88 ? 1.706 12.318 7.422 1.00 77.94 88 VAL A CA 1
ATOM 713 C C . VAL A 1 88 ? 3.060 11.610 7.304 1.00 77.94 88 VAL A C 1
ATOM 715 O O . VAL A 1 88 ? 3.270 10.707 8.101 1.00 77.94 88 VAL A O 1
ATOM 718 N N . GLY A 1 89 ? 3.999 11.963 6.415 1.00 92.19 89 GLY A N 1
ATOM 719 C CA . GLY A 1 89 ? 5.261 11.202 6.335 1.00 92.19 89 GLY A CA 1
ATOM 720 C C . GLY A 1 89 ? 6.154 11.460 5.124 1.00 92.19 89 GLY A C 1
ATOM 721 O O . GLY A 1 89 ? 6.004 12.481 4.455 1.00 92.19 89 GLY A O 1
ATOM 722 N N . ALA A 1 90 ? 7.073 10.537 4.816 1.00 93.44 90 ALA A N 1
ATOM 723 C CA . ALA A 1 90 ? 7.965 10.611 3.653 1.00 93.44 90 ALA A CA 1
ATOM 724 C C . ALA A 1 90 ? 8.396 9.228 3.135 1.00 93.44 90 ALA A C 1
ATOM 726 O O . ALA A 1 90 ? 8.490 8.269 3.893 1.00 93.44 90 ALA A O 1
ATOM 727 N N . LEU A 1 91 ? 8.700 9.160 1.834 1.00 94.44 91 LEU A N 1
ATOM 728 C CA . LEU A 1 91 ? 9.432 8.057 1.216 1.00 94.44 91 LEU A CA 1
ATOM 729 C C . LEU A 1 91 ? 10.748 8.611 0.655 1.00 94.44 91 LEU A C 1
ATOM 731 O O . LEU A 1 91 ? 10.734 9.446 -0.255 1.00 94.44 91 LEU A O 1
ATOM 735 N N . CYS A 1 92 ? 11.872 8.169 1.206 1.00 93.62 92 CYS A N 1
ATOM 736 C CA . CYS A 1 92 ? 13.210 8.630 0.838 1.00 93.62 92 CYS A CA 1
ATOM 737 C C . CYS A 1 92 ? 14.214 7.473 0.847 1.00 93.62 92 CYS A C 1
ATOM 739 O O . CYS A 1 92 ? 13.890 6.360 1.243 1.00 93.62 92 CYS A O 1
ATOM 741 N N . CYS A 1 93 ? 15.435 7.726 0.384 1.00 93.94 93 CYS A N 1
ATOM 742 C CA . CYS A 1 93 ? 16.542 6.791 0.530 1.00 93.94 93 CYS A CA 1
ATOM 743 C C . CYS A 1 93 ? 17.678 7.505 1.257 1.00 93.94 93 CYS A C 1
ATOM 745 O O . CYS A 1 93 ? 18.157 8.533 0.780 1.00 93.94 93 CYS A O 1
ATOM 747 N N . VAL A 1 94 ? 18.077 6.972 2.407 1.00 92.12 94 VAL A N 1
ATOM 748 C CA . VAL A 1 94 ? 19.115 7.532 3.279 1.00 92.12 94 VAL A CA 1
ATOM 749 C C . VAL A 1 94 ? 20.145 6.439 3.516 1.00 92.12 94 VAL A C 1
ATOM 751 O O . VAL A 1 94 ? 19.777 5.335 3.904 1.00 92.12 94 VAL A O 1
ATOM 754 N N . GLU A 1 95 ? 21.416 6.720 3.216 1.00 91.19 95 GLU A N 1
ATOM 755 C CA . GLU A 1 95 ? 22.539 5.798 3.474 1.00 91.19 95 GLU A CA 1
ATOM 756 C C . GLU A 1 95 ? 22.306 4.369 2.939 1.00 91.19 95 GLU A C 1
ATOM 758 O O . GLU A 1 95 ? 22.536 3.371 3.615 1.00 91.19 95 GLU A O 1
ATOM 763 N N . GLY A 1 96 ? 21.788 4.256 1.709 1.00 91.81 96 GLY A N 1
ATOM 764 C CA . GLY A 1 96 ? 21.501 2.956 1.087 1.00 91.81 96 GLY A CA 1
ATOM 765 C C . GLY A 1 96 ? 20.285 2.227 1.670 1.00 91.81 96 GLY A C 1
ATOM 766 O O . GLY A 1 96 ? 20.082 1.051 1.385 1.00 91.81 96 GLY A O 1
ATOM 767 N N . THR A 1 97 ? 19.456 2.906 2.461 1.00 95.94 97 THR A N 1
ATOM 768 C CA . THR A 1 97 ? 18.214 2.366 3.016 1.00 95.94 97 THR A CA 1
ATOM 769 C C . THR A 1 97 ? 17.020 3.128 2.463 1.00 95.94 97 THR A C 1
ATOM 771 O O . THR A 1 97 ? 16.878 4.331 2.674 1.00 95.94 97 THR A O 1
ATOM 774 N N . LEU A 1 98 ? 16.131 2.419 1.772 1.00 96.19 98 LEU A N 1
ATOM 775 C CA . LEU A 1 98 ? 14.848 2.945 1.331 1.00 96.19 98 LEU A CA 1
ATOM 776 C C . LEU A 1 98 ? 13.911 3.017 2.539 1.00 96.19 98 LEU A C 1
ATOM 778 O O . LEU A 1 98 ? 13.519 1.985 3.082 1.00 96.19 98 LEU A O 1
ATOM 782 N N . GLN A 1 99 ? 13.573 4.228 2.959 1.00 96.19 99 GLN A N 1
ATOM 783 C CA . GLN A 1 99 ? 12.886 4.501 4.208 1.00 96.19 99 GLN A CA 1
ATOM 784 C C . GLN A 1 99 ? 11.494 5.082 3.965 1.00 96.19 99 GLN A C 1
ATOM 786 O O . GLN A 1 99 ? 11.334 6.090 3.273 1.00 96.19 99 GLN A O 1
ATOM 791 N N . LEU A 1 100 ? 10.494 4.458 4.582 1.00 96.12 100 LEU A N 1
ATOM 792 C CA . LEU A 1 100 ? 9.139 4.981 4.697 1.00 96.12 100 LEU A CA 1
ATOM 793 C C . LEU A 1 100 ? 8.909 5.422 6.141 1.00 96.12 100 LEU A C 1
ATOM 795 O O . LEU A 1 100 ? 9.037 4.621 7.067 1.00 96.12 100 LEU A O 1
ATOM 799 N N . THR A 1 101 ? 8.570 6.693 6.330 1.00 96.19 101 THR A N 1
ATOM 800 C CA . THR A 1 101 ? 8.297 7.279 7.645 1.00 96.19 101 THR A CA 1
ATOM 801 C C . THR A 1 101 ? 6.892 7.841 7.707 1.00 96.19 101 THR A C 1
ATOM 803 O O . THR A 1 101 ? 6.383 8.341 6.700 1.00 96.19 101 THR A O 1
ATOM 806 N N . GLN A 1 102 ? 6.275 7.780 8.888 1.00 95.44 102 GLN A N 1
ATOM 807 C CA . GLN A 1 102 ? 5.020 8.467 9.170 1.00 95.44 102 GLN A CA 1
ATOM 808 C C . GLN A 1 102 ? 4.954 8.982 10.608 1.00 95.44 102 GLN A C 1
ATOM 810 O O . GLN A 1 102 ? 5.388 8.296 11.529 1.00 95.44 102 GLN A O 1
ATOM 815 N N . THR A 1 103 ? 4.360 10.160 10.796 1.00 94.94 103 THR A N 1
ATOM 816 C CA . THR A 1 103 ? 4.078 10.730 12.121 1.00 94.94 103 THR A CA 1
ATOM 817 C C . THR A 1 103 ? 2.617 11.142 12.183 1.00 94.94 103 THR A C 1
ATOM 819 O O . THR A 1 103 ? 2.167 11.975 11.393 1.00 94.94 103 THR A O 1
ATOM 822 N N . VAL A 1 104 ? 1.863 10.553 13.110 1.00 94.81 104 VAL A N 1
ATOM 823 C CA . VAL A 1 104 ? 0.409 10.737 13.198 1.00 94.81 104 VAL A CA 1
ATOM 824 C C . VAL A 1 104 ? -0.088 10.518 14.623 1.00 94.81 104 VAL A C 1
ATOM 826 O O . VAL A 1 104 ? 0.493 9.738 15.370 1.00 94.81 104 VAL A O 1
ATOM 829 N N . ARG A 1 105 ? -1.182 11.181 15.003 1.00 95.31 105 ARG A N 1
ATOM 830 C CA . ARG A 1 105 ? -1.938 10.829 16.208 1.00 95.31 105 ARG A CA 1
ATOM 831 C C . ARG A 1 105 ? -3.078 9.890 15.820 1.00 95.31 105 ARG A C 1
ATOM 833 O O . ARG A 1 105 ? -3.985 10.332 15.124 1.00 95.31 105 ARG A O 1
ATOM 840 N N . ALA A 1 106 ? -3.015 8.631 16.239 1.00 95.81 106 ALA A N 1
ATOM 841 C CA . ALA A 1 106 ? -4.007 7.609 15.906 1.00 95.81 106 ALA A CA 1
ATOM 842 C C . ALA A 1 106 ? -3.985 6.455 16.922 1.00 95.81 106 ALA A C 1
ATOM 844 O O . ALA A 1 106 ? -2.987 6.239 17.611 1.00 95.81 106 ALA A O 1
ATOM 845 N N . GLN A 1 107 ? -5.078 5.707 17.009 1.00 97.25 107 GLN A N 1
ATOM 846 C CA . GLN A 1 107 ? -5.162 4.418 17.692 1.00 97.25 107 GLN A CA 1
ATOM 847 C C . GLN A 1 107 ? -4.673 3.284 16.790 1.00 97.25 107 GLN A C 1
ATOM 849 O O . GLN A 1 107 ? -3.935 2.413 17.240 1.00 97.25 107 GLN A O 1
ATOM 854 N N . ASN A 1 108 ? -5.066 3.308 15.515 1.00 97.88 108 ASN A N 1
ATOM 855 C CA . ASN A 1 108 ? -4.673 2.310 14.528 1.00 97.88 108 ASN A CA 1
ATOM 856 C C . ASN A 1 108 ? -4.043 2.991 13.315 1.00 97.88 108 ASN A C 1
ATOM 858 O O . ASN A 1 108 ? -4.495 4.051 12.883 1.00 97.88 108 ASN A O 1
ATOM 862 N N . LEU A 1 109 ? -3.026 2.364 12.731 1.00 97.19 109 LEU A N 1
ATOM 863 C CA . LEU A 1 109 ? -2.335 2.888 11.557 1.00 97.19 109 LEU A CA 1
ATOM 864 C C . LEU A 1 109 ? -2.049 1.771 10.559 1.00 97.19 109 LEU A C 1
ATOM 866 O O . LEU A 1 109 ? -1.563 0.704 10.928 1.00 97.19 109 LEU A O 1
ATOM 870 N N . TYR A 1 110 ? -2.312 2.041 9.284 1.00 97.88 110 TYR A N 1
ATOM 871 C CA . TYR A 1 110 ? -1.948 1.158 8.185 1.00 97.88 110 TYR A CA 1
ATOM 872 C C . TYR A 1 110 ? -0.934 1.836 7.272 1.00 97.88 110 TYR A C 1
ATOM 874 O O . TYR A 1 110 ? -1.198 2.922 6.755 1.00 97.88 110 TYR A O 1
ATOM 882 N N . ILE A 1 111 ? 0.204 1.176 7.048 1.00 97.56 111 ILE A N 1
ATOM 883 C CA . ILE A 1 111 ? 1.316 1.692 6.245 1.00 97.56 111 ILE A CA 1
ATOM 884 C C . ILE A 1 111 ? 1.578 0.780 5.034 1.00 97.56 111 ILE A C 1
ATOM 886 O O . ILE A 1 111 ? 2.528 -0.006 5.028 1.00 97.56 111 ILE A O 1
ATOM 890 N N . PRO A 1 112 ? 0.722 0.846 4.000 1.00 97.62 112 PRO A N 1
ATOM 891 C CA . PRO A 1 112 ? 0.862 0.072 2.779 1.00 97.62 112 PRO A CA 1
ATOM 892 C C . PRO A 1 112 ? 1.881 0.659 1.803 1.00 97.62 112 PRO A C 1
ATOM 894 O O . PRO A 1 112 ? 1.884 1.851 1.482 1.00 97.62 112 PRO A O 1
ATOM 897 N N . TRP A 1 113 ? 2.677 -0.237 1.241 1.00 97.38 113 TRP A N 1
ATOM 898 C CA . TRP A 1 113 ? 3.729 0.030 0.285 1.00 97.38 113 TRP A CA 1
ATOM 899 C C . TRP A 1 113 ? 3.582 -0.885 -0.928 1.00 97.38 113 TRP A C 1
ATOM 901 O O . TRP A 1 113 ? 3.559 -2.114 -0.821 1.00 97.38 113 TRP A O 1
ATOM 911 N N . PHE A 1 114 ? 3.468 -0.274 -2.101 1.00 98.50 114 PHE A N 1
ATOM 912 C CA . PHE A 1 114 ? 3.329 -0.986 -3.361 1.00 98.50 114 PHE A CA 1
ATOM 913 C C . PHE A 1 114 ? 4.600 -0.861 -4.193 1.00 98.50 114 PHE A C 1
ATOM 915 O O . PHE A 1 114 ? 5.113 0.239 -4.393 1.00 98.50 114 PHE A O 1
ATOM 922 N N . PHE A 1 115 ? 5.063 -1.988 -4.720 1.00 98.25 115 PHE A N 1
ATOM 923 C CA . PHE A 1 115 ? 6.194 -2.077 -5.626 1.00 98.25 115 PHE A CA 1
ATOM 924 C C . PHE A 1 115 ? 5.735 -2.673 -6.954 1.00 98.25 115 PHE A C 1
ATOM 926 O O . PHE A 1 115 ? 5.450 -3.868 -7.032 1.00 98.25 115 PHE A O 1
ATOM 933 N N . ASP A 1 116 ? 5.690 -1.872 -8.016 1.00 98.12 116 ASP A N 1
ATOM 934 C CA . ASP A 1 116 ? 5.541 -2.405 -9.369 1.00 98.12 116 ASP A CA 1
ATOM 935 C C . ASP A 1 116 ? 6.882 -3.000 -9.807 1.00 98.12 116 ASP A C 1
ATOM 937 O O . ASP A 1 116 ? 7.903 -2.320 -9.750 1.00 98.12 116 ASP A O 1
ATOM 941 N N . LEU A 1 117 ? 6.893 -4.253 -10.258 1.00 97.75 117 LEU A N 1
ATOM 942 C CA . LEU A 1 117 ? 8.095 -4.968 -10.703 1.00 97.75 117 LEU A CA 1
ATOM 943 C C . LEU A 1 117 ? 8.118 -5.165 -12.232 1.00 97.75 117 LEU A C 1
ATOM 945 O O . LEU A 1 117 ? 9.037 -5.772 -12.790 1.00 97.75 117 LEU A O 1
ATOM 949 N N . SER A 1 118 ? 7.107 -4.664 -12.948 1.00 96.81 118 SER A N 1
ATOM 950 C CA . SER A 1 118 ? 7.013 -4.781 -14.401 1.00 96.81 118 SER A CA 1
ATOM 951 C C . SER A 1 118 ? 7.755 -3.644 -15.096 1.00 96.81 118 SER A C 1
ATOM 953 O O . SER A 1 118 ? 7.254 -2.525 -15.233 1.00 96.81 118 SER A O 1
ATOM 955 N N . LYS A 1 119 ? 8.885 -3.978 -15.724 1.00 93.25 119 LYS A N 1
ATOM 956 C CA . LYS A 1 119 ? 9.649 -3.057 -16.590 1.00 93.25 119 LYS A CA 1
ATOM 957 C C . LYS A 1 119 ? 8.789 -2.351 -17.647 1.00 93.25 119 LYS A C 1
ATOM 959 O O . LYS A 1 119 ? 9.009 -1.184 -17.943 1.00 93.25 119 LYS A O 1
ATOM 964 N N . ARG A 1 120 ? 7.767 -3.030 -18.188 1.00 94.44 120 ARG A N 1
ATOM 965 C CA . ARG A 1 120 ? 6.857 -2.481 -19.218 1.00 94.44 120 ARG A CA 1
ATOM 966 C C . ARG A 1 120 ? 5.963 -1.341 -18.712 1.00 94.44 120 ARG A C 1
ATOM 968 O O . ARG A 1 120 ? 5.339 -0.653 -19.524 1.00 94.44 120 ARG A O 1
ATOM 975 N N . ARG A 1 121 ? 5.845 -1.189 -17.389 1.00 95.19 121 ARG A N 1
ATOM 976 C CA . ARG A 1 121 ? 4.978 -0.207 -16.731 1.00 95.19 121 ARG A CA 1
ATOM 977 C C . ARG A 1 121 ? 5.731 1.012 -16.192 1.00 95.19 121 ARG A C 1
ATOM 979 O O . ARG A 1 121 ? 5.093 2.028 -15.967 1.00 95.19 121 ARG A O 1
ATOM 986 N N . MET A 1 122 ? 7.062 0.963 -16.127 1.00 93.94 122 MET A N 1
ATOM 987 C CA . MET A 1 122 ? 7.913 2.035 -15.579 1.00 93.94 122 MET A CA 1
ATOM 988 C C . MET A 1 122 ? 7.789 3.386 -16.295 1.00 93.94 122 MET A C 1
ATOM 990 O O . MET A 1 122 ? 8.106 4.420 -15.724 1.00 93.94 122 MET A O 1
ATOM 994 N N . THR A 1 123 ? 7.345 3.381 -17.552 1.00 91.06 123 THR A N 1
ATOM 995 C CA . THR A 1 123 ? 7.156 4.588 -18.373 1.00 91.06 123 THR A CA 1
ATOM 996 C C . THR A 1 123 ? 5.688 4.972 -18.544 1.00 91.06 123 THR A C 1
ATOM 998 O O . THR A 1 123 ? 5.357 5.837 -19.353 1.00 91.06 123 THR A O 1
ATOM 1001 N N . ARG A 1 124 ? 4.771 4.289 -17.853 1.00 96.50 124 ARG A N 1
ATOM 1002 C CA . ARG A 1 124 ? 3.332 4.532 -17.978 1.00 96.50 124 ARG A CA 1
ATOM 1003 C C . ARG A 1 124 ? 2.885 5.557 -16.946 1.00 96.50 124 ARG A C 1
ATOM 1005 O O . ARG A 1 124 ? 3.420 5.603 -15.847 1.00 96.50 124 ARG A O 1
ATOM 1012 N N . ALA A 1 125 ? 1.857 6.324 -17.302 1.00 96.06 125 ALA A N 1
ATOM 1013 C CA . ALA A 1 125 ? 1.176 7.197 -16.356 1.00 96.06 125 ALA A CA 1
ATOM 1014 C C . ALA A 1 125 ? 0.682 6.388 -15.150 1.00 96.06 125 ALA A C 1
ATOM 1016 O O . ALA A 1 125 ? 0.177 5.271 -15.318 1.00 96.06 125 ALA A O 1
ATOM 1017 N N . LEU A 1 126 ? 0.814 6.960 -13.960 1.00 96.81 126 LEU A N 1
ATOM 1018 C CA . LEU A 1 126 ? 0.425 6.338 -12.704 1.00 96.81 126 LEU A CA 1
ATOM 1019 C C . LEU A 1 126 ? -0.409 7.305 -11.867 1.00 96.81 126 LEU A C 1
ATOM 1021 O O . LEU A 1 126 ? -0.302 8.516 -12.028 1.00 96.81 126 LEU A O 1
ATOM 1025 N N . THR A 1 127 ? -1.237 6.760 -10.986 1.00 97.06 127 THR A N 1
ATOM 1026 C CA . THR A 1 127 ? -1.870 7.511 -9.899 1.00 97.06 127 THR A CA 1
ATOM 1027 C C . THR A 1 127 ? -2.247 6.559 -8.770 1.00 97.06 127 THR A C 1
ATOM 1029 O O . THR A 1 127 ? -2.558 5.388 -9.021 1.00 97.06 127 THR A O 1
ATOM 1032 N N . TRP A 1 128 ? -2.253 7.042 -7.531 1.00 97.31 128 TRP A N 1
ATOM 1033 C CA . TRP A 1 128 ? -2.833 6.306 -6.410 1.00 97.31 128 TRP A CA 1
ATOM 1034 C C . TRP A 1 128 ? -3.661 7.208 -5.505 1.00 97.31 128 TRP A C 1
ATOM 1036 O O . TRP A 1 128 ? -3.413 8.405 -5.375 1.00 97.31 128 TRP A O 1
ATOM 1046 N N . ARG A 1 129 ? -4.697 6.646 -4.887 1.00 95.69 129 ARG A N 1
ATOM 1047 C CA . ARG A 1 129 ? -5.598 7.389 -4.001 1.00 95.69 129 ARG A CA 1
ATOM 1048 C C . ARG A 1 129 ? -5.961 6.524 -2.810 1.00 95.69 129 ARG A C 1
ATOM 1050 O O . ARG A 1 129 ? -6.308 5.357 -2.993 1.00 95.69 129 ARG A O 1
ATOM 1057 N N . GLN A 1 130 ? -5.945 7.120 -1.623 1.00 96.38 130 GLN A N 1
ATOM 1058 C CA . GLN A 1 130 ? -6.749 6.612 -0.524 1.00 96.38 130 GLN A CA 1
ATOM 1059 C C . GLN A 1 130 ? -8.222 6.856 -0.861 1.00 96.38 130 GLN A C 1
ATOM 1061 O O . GLN A 1 130 ? -8.593 7.915 -1.370 1.00 96.38 130 GLN A O 1
ATOM 1066 N N . LEU A 1 131 ? -9.039 5.839 -0.646 1.00 96.69 131 LEU A N 1
ATOM 1067 C CA . LEU A 1 131 ? -10.457 5.825 -0.951 1.00 96.69 131 LEU A CA 1
ATOM 1068 C C . LEU A 1 131 ? -11.257 6.053 0.325 1.00 96.69 131 LEU A C 1
ATOM 1070 O O . LEU A 1 131 ? -10.849 5.642 1.411 1.00 96.69 131 LEU A O 1
ATOM 1074 N N . THR A 1 132 ? -12.431 6.649 0.167 1.00 97.38 132 THR A N 1
ATOM 1075 C CA . THR A 1 132 ? -13.440 6.671 1.219 1.00 97.38 132 THR A CA 1
ATOM 1076 C C . THR A 1 132 ? -13.958 5.258 1.450 1.00 97.38 132 THR A C 1
ATOM 1078 O O . THR A 1 132 ? -14.350 4.571 0.501 1.00 97.38 132 THR A O 1
ATOM 1081 N N . VAL A 1 133 ? -13.967 4.846 2.714 1.00 97.94 133 VAL A N 1
ATOM 1082 C CA . VAL A 1 133 ? -14.657 3.641 3.166 1.00 97.94 133 VAL A CA 1
ATOM 1083 C C . VAL A 1 133 ? -15.923 4.078 3.892 1.00 97.94 133 VAL A C 1
ATOM 1085 O O . VAL A 1 133 ? -15.883 5.001 4.707 1.00 97.94 133 VAL A O 1
ATOM 1088 N N . GLY A 1 134 ? -17.037 3.436 3.559 1.00 97.06 134 GLY A N 1
ATOM 1089 C CA . GLY A 1 134 ? -18.341 3.679 4.161 1.00 97.06 134 GLY A CA 1
ATOM 1090 C C . GLY A 1 134 ? -18.807 2.513 5.029 1.00 97.06 134 GLY A C 1
ATOM 1091 O O . GLY A 1 134 ? -18.526 1.361 4.708 1.00 97.06 134 GLY A O 1
ATOM 1092 N N . GLU A 1 135 ? -19.539 2.817 6.090 1.00 95.88 135 GLU A N 1
ATOM 1093 C CA . GLU A 1 135 ? -20.248 1.889 6.979 1.00 95.88 135 GLU A CA 1
ATOM 1094 C C . GLU A 1 135 ? -21.542 2.595 7.401 1.00 95.88 135 GLU A C 1
ATOM 1096 O O . GLU A 1 135 ? -21.504 3.787 7.697 1.00 95.88 135 GLU A O 1
ATOM 1101 N N . ASP A 1 136 ? -22.692 1.919 7.344 1.00 92.81 136 ASP A N 1
ATOM 1102 C CA . ASP A 1 136 ? -23.995 2.491 7.734 1.00 92.81 136 ASP A CA 1
ATOM 1103 C C . ASP A 1 136 ? -24.288 3.894 7.157 1.00 92.81 136 ASP A C 1
ATOM 1105 O O . ASP A 1 136 ? -24.767 4.797 7.841 1.00 92.81 136 ASP A O 1
ATOM 1109 N N . LEU A 1 137 ? -24.001 4.076 5.859 1.00 91.88 137 LEU A N 1
ATOM 1110 C CA . LEU A 1 137 ? -24.162 5.337 5.109 1.00 91.88 137 LEU A CA 1
ATOM 1111 C C . LEU A 1 137 ? -23.264 6.497 5.583 1.00 91.88 137 LEU A C 1
ATOM 1113 O O . LEU A 1 137 ? -23.469 7.642 5.177 1.00 91.88 137 LEU A O 1
ATOM 1117 N N . GLN A 1 138 ? -22.249 6.216 6.400 1.00 95.75 138 GLN A N 1
ATOM 1118 C CA . GLN A 1 138 ? -21.293 7.197 6.905 1.00 95.75 138 GLN A CA 1
ATOM 1119 C C . GLN A 1 138 ? -19.867 6.843 6.501 1.00 95.75 138 GLN A C 1
ATOM 1121 O O . GLN A 1 138 ? -19.517 5.679 6.327 1.00 95.75 138 GLN A O 1
ATOM 1126 N N . ASN A 1 139 ? -19.017 7.860 6.371 1.00 97.00 139 ASN A N 1
ATOM 1127 C CA . ASN A 1 139 ? -17.590 7.645 6.165 1.00 97.00 139 ASN A CA 1
ATOM 1128 C C . ASN A 1 139 ? -16.956 7.171 7.475 1.00 97.00 139 ASN A C 1
ATOM 1130 O O . ASN A 1 139 ? -17.137 7.815 8.508 1.00 97.00 139 ASN A O 1
ATOM 1134 N N . VAL A 1 140 ? -16.158 6.108 7.421 1.00 96.44 140 VAL A N 1
ATOM 1135 C CA . VAL A 1 140 ? -15.385 5.659 8.585 1.00 96.44 140 VAL A CA 1
ATOM 1136 C C . VAL A 1 140 ? -13.997 6.287 8.609 1.00 96.44 140 VAL A C 1
ATOM 1138 O O . VAL A 1 140 ? -13.423 6.625 7.570 1.00 96.44 140 VAL A O 1
ATOM 1141 N N . SER A 1 141 ? -13.444 6.433 9.814 1.00 96.31 141 SER A N 1
ATOM 1142 C CA . SER A 1 141 ? -12.057 6.864 10.001 1.00 96.31 141 SER A CA 1
ATOM 1143 C C . SER A 1 141 ? -11.083 5.862 9.374 1.00 96.31 141 SER A C 1
ATOM 1145 O O . SER A 1 141 ? -11.328 4.652 9.373 1.00 96.31 141 SER A O 1
ATOM 1147 N N . SER A 1 142 ? -9.922 6.357 8.935 1.00 95.56 142 SER A N 1
ATOM 1148 C CA . SER A 1 142 ? -8.786 5.519 8.532 1.00 95.56 142 SER A CA 1
ATOM 1149 C C . SER A 1 142 ? -8.252 4.635 9.660 1.00 95.56 142 SER A C 1
ATOM 1151 O O . SER A 1 142 ? -7.487 3.720 9.394 1.00 95.56 142 SER A O 1
ATOM 1153 N N . GLU A 1 143 ? -8.640 4.900 10.908 1.00 96.69 143 GLU A N 1
ATOM 1154 C CA . GLU A 1 143 ? -8.339 4.054 12.068 1.00 96.69 143 GLU A CA 1
ATOM 1155 C C . GLU A 1 143 ? -9.280 2.842 12.173 1.00 96.69 143 GLU A C 1
ATOM 1157 O O . GLU A 1 143 ? -8.963 1.871 12.858 1.00 96.69 143 GLU A O 1
ATOM 1162 N N . CYS A 1 144 ? -10.427 2.877 11.489 1.00 97.06 144 CYS A N 1
ATOM 1163 C CA . CYS A 1 144 ? -11.392 1.778 11.442 1.00 97.06 144 CYS A CA 1
ATOM 1164 C C . CYS A 1 144 ? -11.176 0.901 10.211 1.00 97.06 144 CYS A C 1
ATOM 1166 O O . CYS A 1 144 ? -11.152 -0.328 10.312 1.00 97.06 144 CYS A O 1
ATOM 1168 N N . ALA A 1 145 ? -11.017 1.531 9.047 1.00 97.81 145 ALA A N 1
ATOM 1169 C CA . ALA A 1 145 ? -10.806 0.848 7.782 1.00 97.81 145 ALA A CA 1
ATOM 1170 C C . ALA A 1 145 ? -10.143 1.763 6.759 1.00 97.81 145 ALA A C 1
ATOM 1172 O O . ALA A 1 145 ? -10.335 2.977 6.763 1.00 97.81 145 ALA A O 1
ATOM 1173 N N . VAL A 1 146 ? -9.421 1.163 5.822 1.00 97.75 146 VAL A N 1
ATOM 1174 C CA . VAL A 1 146 ? -8.755 1.889 4.742 1.00 97.75 146 VAL A CA 1
ATOM 1175 C C . VAL A 1 146 ? -8.940 1.182 3.412 1.00 97.75 146 VAL A C 1
ATOM 1177 O O . VAL A 1 146 ? -8.965 -0.046 3.332 1.00 97.75 146 VAL A O 1
ATOM 1180 N N . GLY A 1 147 ? -9.053 1.983 2.357 1.00 97.50 147 GLY A N 1
ATOM 1181 C CA . GLY A 1 147 ? -9.083 1.532 0.976 1.00 97.50 147 GLY A CA 1
ATOM 1182 C C . GLY A 1 147 ? -8.073 2.312 0.148 1.00 97.50 147 GLY A C 1
ATOM 1183 O O . GLY A 1 147 ? -7.915 3.514 0.344 1.00 97.50 147 GLY A O 1
ATOM 1184 N N . TYR A 1 148 ? -7.411 1.659 -0.801 1.00 97.94 148 TYR A N 1
ATOM 1185 C CA . TYR A 1 148 ? -6.484 2.301 -1.728 1.00 97.94 148 TYR A CA 1
ATOM 1186 C C . TYR A 1 148 ? -6.715 1.805 -3.143 1.00 97.94 148 TYR A C 1
ATOM 1188 O O . TYR A 1 148 ? -6.900 0.610 -3.374 1.00 97.94 148 TYR A O 1
ATOM 1196 N N . ARG A 1 149 ? -6.626 2.722 -4.103 1.00 96.94 149 ARG A N 1
ATOM 1197 C CA . ARG A 1 149 ? -6.543 2.389 -5.523 1.00 96.94 149 ARG A CA 1
ATOM 1198 C C . ARG A 1 149 ? -5.161 2.734 -6.039 1.00 96.94 149 ARG A C 1
ATOM 1200 O O . ARG A 1 149 ? -4.719 3.866 -5.869 1.00 96.94 149 ARG A O 1
ATOM 1207 N N . VAL A 1 150 ? -4.539 1.797 -6.740 1.00 97.69 150 VAL A N 1
ATOM 1208 C CA . VAL A 1 150 ? -3.336 2.039 -7.545 1.00 97.69 150 VAL A CA 1
ATOM 1209 C C . VAL A 1 150 ? -3.694 1.860 -9.005 1.00 97.69 150 VAL A C 1
ATOM 1211 O O . VAL A 1 150 ? -4.337 0.879 -9.365 1.00 97.69 150 VAL A O 1
ATOM 1214 N N . GLN A 1 151 ? -3.260 2.782 -9.853 1.00 97.00 151 GLN A N 1
ATOM 1215 C CA . GLN A 1 151 ? -3.375 2.679 -11.298 1.00 97.00 151 GLN A CA 1
ATOM 1216 C C . GLN A 1 151 ? -2.008 2.903 -11.936 1.00 97.00 151 GLN A C 1
ATOM 1218 O O . GLN A 1 151 ? -1.371 3.919 -11.684 1.00 97.00 151 GLN A O 1
ATOM 1223 N N . VAL A 1 152 ? -1.600 1.989 -12.819 1.00 97.06 152 VAL A N 1
ATOM 1224 C CA . VAL A 1 152 ? -0.401 2.136 -13.654 1.00 97.06 152 VAL A CA 1
ATOM 1225 C C . VAL A 1 152 ? -0.743 1.747 -15.093 1.00 97.06 152 VAL A C 1
ATOM 1227 O O . VAL A 1 152 ? -1.014 0.588 -15.430 1.00 97.06 152 VAL A O 1
ATOM 1230 N N . GLY A 1 153 ? -0.776 2.742 -15.976 1.00 95.00 153 GLY A N 1
ATOM 1231 C CA . GLY A 1 153 ? -1.266 2.610 -17.342 1.00 95.00 153 GLY A CA 1
ATOM 1232 C C . GLY A 1 153 ? -2.717 2.123 -17.382 1.00 95.00 153 GLY A C 1
ATOM 1233 O O . GLY A 1 153 ? -3.640 2.819 -16.959 1.00 95.00 153 GLY A O 1
ATOM 1234 N N . LYS A 1 154 ? -2.927 0.921 -17.934 1.00 92.81 154 LYS A N 1
ATOM 1235 C CA . LYS A 1 154 ? -4.255 0.289 -18.048 1.00 92.81 154 LYS A CA 1
ATOM 1236 C C . LYS A 1 154 ? -4.592 -0.650 -16.884 1.00 92.81 154 LYS A C 1
ATOM 1238 O O . LYS A 1 154 ? -5.715 -1.140 -16.836 1.00 92.81 154 LYS A O 1
ATOM 1243 N N . LYS A 1 155 ? -3.630 -0.942 -16.005 1.00 95.00 155 LYS A N 1
ATOM 1244 C CA . LYS A 1 155 ? -3.807 -1.84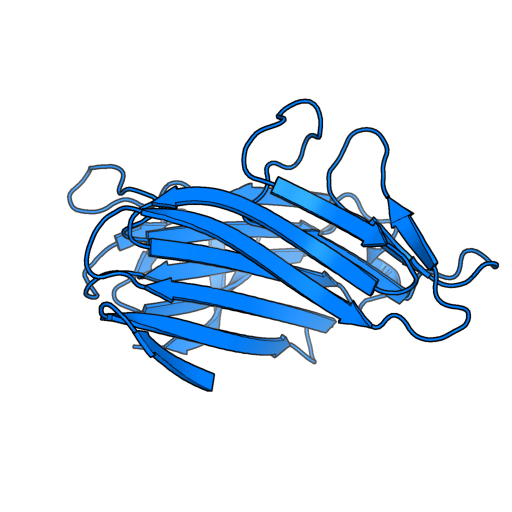0 -14.861 1.00 95.00 155 LYS A CA 1
ATOM 1245 C C . LYS A 1 155 ? -4.213 -1.032 -13.638 1.00 95.00 155 LYS A C 1
ATOM 1247 O O . LYS A 1 155 ? -3.699 0.070 -13.443 1.00 95.00 155 LYS A O 1
ATOM 1252 N N . GLN A 1 156 ? -5.131 -1.578 -12.852 1.00 95.50 156 GLN A N 1
ATOM 1253 C CA . GLN A 1 156 ? -5.563 -0.989 -11.595 1.00 95.50 156 GLN A CA 1
ATOM 1254 C C . GLN A 1 156 ? -5.744 -2.081 -10.546 1.00 95.50 156 GLN A C 1
ATOM 1256 O O . GLN A 1 156 ? -6.095 -3.214 -10.883 1.00 95.50 156 GLN A O 1
ATOM 1261 N N . TRP A 1 157 ? -5.512 -1.723 -9.291 1.00 97.00 157 TRP A N 1
ATOM 1262 C CA . TRP A 1 157 ? -5.677 -2.602 -8.142 1.00 97.00 157 TRP A CA 1
ATOM 1263 C C . TRP A 1 157 ? -6.393 -1.868 -7.017 1.00 97.00 157 TRP A C 1
ATOM 1265 O O . TRP A 1 157 ? -6.218 -0.658 -6.846 1.00 97.00 157 TRP A O 1
ATOM 1275 N N . LEU A 1 158 ? -7.189 -2.628 -6.274 1.00 96.88 158 LEU A N 1
ATOM 1276 C CA . LEU A 1 158 ? -7.878 -2.215 -5.062 1.00 96.88 158 LEU A CA 1
ATOM 1277 C C . LEU A 1 158 ? -7.254 -2.960 -3.881 1.00 96.88 158 LEU A C 1
ATOM 1279 O O . LEU A 1 158 ? -7.088 -4.179 -3.930 1.00 96.88 158 LEU A O 1
ATOM 1283 N N . PHE A 1 159 ? -6.936 -2.215 -2.832 1.00 97.62 159 PHE A N 1
ATOM 1284 C CA . PHE A 1 159 ? -6.471 -2.736 -1.555 1.00 97.62 159 PHE A CA 1
ATOM 1285 C C . PHE A 1 159 ? -7.439 -2.262 -0.485 1.00 97.62 159 PHE A C 1
ATOM 1287 O O . PHE A 1 159 ? -7.735 -1.070 -0.427 1.00 97.62 159 PHE A O 1
ATOM 1294 N N . TYR A 1 160 ? -7.921 -3.164 0.353 1.00 97.56 160 TYR A N 1
ATOM 1295 C CA . TYR A 1 160 ? -8.801 -2.842 1.465 1.00 97.56 160 TYR A CA 1
ATOM 1296 C C . TYR A 1 160 ? -8.349 -3.580 2.720 1.00 97.56 160 TYR A C 1
ATOM 1298 O O . TYR A 1 160 ? -7.935 -4.740 2.654 1.00 97.56 160 TYR A O 1
ATOM 1306 N N . ARG A 1 161 ? -8.439 -2.892 3.859 1.00 97.44 161 ARG A N 1
ATOM 1307 C CA . ARG A 1 161 ? -8.099 -3.428 5.173 1.00 97.44 161 ARG A CA 1
ATOM 1308 C C . ARG A 1 161 ? -9.068 -2.902 6.228 1.00 97.44 161 ARG A C 1
ATOM 1310 O O . ARG A 1 161 ? -9.167 -1.691 6.423 1.00 97.44 161 ARG A O 1
ATOM 1317 N N . SER A 1 162 ? -9.716 -3.815 6.947 1.00 97.06 162 SER A N 1
ATOM 1318 C CA . SER A 1 162 ? -10.344 -3.530 8.240 1.00 97.06 162 SER A CA 1
ATOM 1319 C C . SER A 1 162 ? -9.273 -3.484 9.331 1.00 97.06 162 SER A C 1
ATOM 1321 O O . SER A 1 162 ? -8.403 -4.355 9.388 1.00 97.06 162 SER A O 1
ATOM 1323 N N . LEU A 1 163 ? -9.333 -2.471 10.191 1.00 97.06 163 LEU A N 1
ATOM 1324 C CA . LEU A 1 163 ? -8.447 -2.298 11.349 1.00 97.06 163 LEU A CA 1
ATOM 1325 C C . LEU A 1 163 ? -9.176 -2.532 12.675 1.00 97.06 163 LEU A C 1
ATOM 1327 O O . LEU A 1 163 ? -8.551 -2.876 13.673 1.00 97.06 163 LEU A O 1
ATOM 1331 N N . THR A 1 164 ? -10.499 -2.392 12.670 1.00 94.88 164 THR A N 1
ATOM 1332 C CA . THR A 1 164 ? -11.384 -2.786 13.769 1.00 94.88 164 THR A CA 1
ATOM 1333 C C . THR A 1 164 ? -12.129 -4.076 13.421 1.00 94.88 164 THR A C 1
ATOM 1335 O O . THR A 1 164 ? -11.810 -4.749 12.433 1.00 94.88 164 THR A O 1
ATOM 1338 N N . GLN A 1 165 ? -13.106 -4.452 14.252 1.00 91.12 165 GLN A N 1
ATOM 1339 C CA . GLN A 1 165 ? -13.962 -5.604 13.993 1.00 91.12 165 GLN A CA 1
ATOM 1340 C C . GLN A 1 165 ? -14.549 -5.544 12.577 1.00 91.12 165 GLN A C 1
ATOM 1342 O O . GLN A 1 165 ? -14.965 -4.488 12.100 1.00 91.12 165 GLN A O 1
ATOM 1347 N N . ARG A 1 166 ? -14.552 -6.701 11.908 1.00 87.38 166 ARG A N 1
ATOM 1348 C CA . ARG A 1 166 ? -15.165 -6.871 10.593 1.00 87.38 166 ARG A CA 1
ATOM 1349 C C . ARG A 1 166 ? -16.662 -6.596 10.671 1.00 87.38 166 ARG A C 1
ATOM 1351 O O . ARG A 1 166 ? -17.354 -7.125 11.539 1.00 87.38 166 ARG A O 1
ATOM 1358 N N . CYS A 1 167 ? -17.139 -5.805 9.729 1.00 90.25 167 CYS A N 1
ATOM 1359 C CA . CYS A 1 167 ? -18.540 -5.497 9.498 1.00 90.25 167 CYS A CA 1
ATOM 1360 C C . CYS A 1 167 ? -18.720 -5.193 8.005 1.00 90.25 167 CYS A C 1
ATOM 1362 O O . CYS A 1 167 ? -17.743 -5.138 7.253 1.00 90.25 167 CYS A O 1
ATOM 1364 N N . ASN A 1 168 ? -19.965 -5.010 7.572 1.00 93.44 168 ASN A N 1
ATOM 1365 C CA . ASN A 1 168 ? -20.256 -4.688 6.181 1.00 93.44 168 ASN A CA 1
ATOM 1366 C C . ASN A 1 168 ? -19.800 -3.262 5.872 1.00 93.44 168 ASN A C 1
ATOM 1368 O O . ASN A 1 168 ? -20.399 -2.292 6.333 1.00 93.44 168 ASN A O 1
ATOM 1372 N N . ARG A 1 169 ? -18.760 -3.139 5.049 1.00 95.56 169 ARG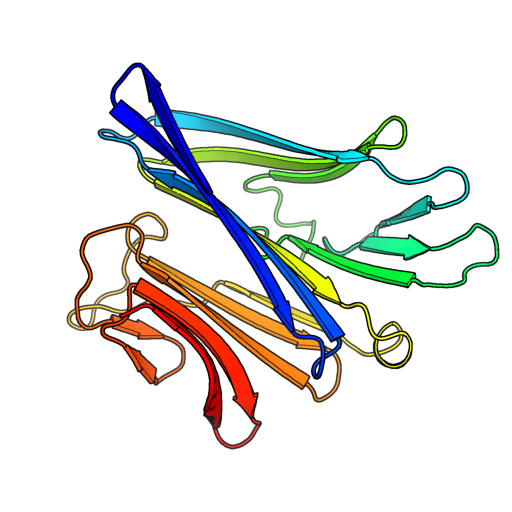 A N 1
ATOM 1373 C CA . ARG A 1 169 ? -18.227 -1.853 4.602 1.00 95.56 169 ARG A CA 1
ATOM 1374 C C . ARG A 1 169 ? -18.266 -1.729 3.098 1.00 95.56 169 ARG A C 1
ATOM 1376 O O . ARG A 1 169 ? -18.142 -2.706 2.367 1.00 95.56 169 ARG A O 1
ATOM 1383 N N . THR A 1 170 ? -18.404 -0.500 2.625 1.00 95.56 170 THR A N 1
ATOM 1384 C CA . THR A 1 170 ? -18.367 -0.187 1.201 1.00 95.56 170 THR A CA 1
ATOM 1385 C C . THR A 1 170 ? -17.101 0.557 0.823 1.00 95.56 170 THR A C 1
ATOM 1387 O O . THR A 1 170 ? -16.744 1.542 1.466 1.00 95.56 170 THR A O 1
ATOM 1390 N N . VAL A 1 171 ? -16.452 0.140 -0.258 1.00 94.88 171 VAL A N 1
ATOM 1391 C CA . VAL A 1 171 ? -15.306 0.842 -0.845 1.00 94.88 171 VAL A CA 1
ATOM 1392 C C . VAL A 1 171 ? -15.373 0.713 -2.360 1.00 94.88 171 VAL A C 1
ATOM 1394 O O . VAL A 1 171 ? -15.552 -0.378 -2.892 1.00 94.88 171 VAL A O 1
ATOM 1397 N N . LEU A 1 172 ? -15.262 1.836 -3.076 1.00 91.38 172 LEU A N 1
ATOM 1398 C CA . LEU A 1 172 ? -15.317 1.861 -4.548 1.00 91.38 172 LEU A CA 1
ATOM 1399 C C . LEU A 1 172 ? -16.547 1.122 -5.131 1.00 91.38 172 LEU A C 1
ATOM 1401 O O . LEU A 1 172 ? -16.441 0.403 -6.123 1.00 91.38 172 LEU A O 1
ATOM 1405 N N . GLY A 1 173 ? -17.707 1.262 -4.481 1.00 86.88 173 GLY A N 1
ATOM 1406 C CA . GLY A 1 173 ? -18.956 0.603 -4.885 1.00 86.88 173 GLY A CA 1
ATOM 1407 C C . GLY A 1 173 ? -19.037 -0.901 -4.589 1.00 86.88 173 GLY A C 1
ATOM 1408 O O . GLY A 1 173 ? -20.049 -1.512 -4.912 1.00 86.88 173 GLY A O 1
ATOM 1409 N N . GLN A 1 174 ? -18.013 -1.500 -3.973 1.00 88.50 174 GLN A N 1
ATOM 1410 C CA . GLN A 1 174 ? -18.028 -2.892 -3.512 1.00 88.50 174 GLN A CA 1
ATOM 1411 C C . GLN A 1 174 ? -18.510 -2.951 -2.066 1.00 88.50 174 GLN A C 1
ATOM 1413 O O . GLN A 1 174 ? -18.057 -2.140 -1.262 1.00 88.50 174 GLN A O 1
ATOM 1418 N N . ASN A 1 175 ? -19.382 -3.903 -1.732 1.00 91.19 175 ASN A N 1
ATOM 1419 C CA . ASN A 1 175 ? -19.751 -4.227 -0.354 1.00 91.19 175 ASN A CA 1
ATOM 1420 C C . ASN A 1 175 ? -18.897 -5.413 0.118 1.00 91.19 175 ASN A C 1
ATOM 1422 O O . ASN A 1 175 ? -18.859 -6.436 -0.560 1.00 91.19 175 ASN A O 1
ATOM 1426 N N . LEU A 1 176 ? -18.178 -5.244 1.226 1.00 90.44 176 LEU A N 1
ATOM 1427 C CA . LEU A 1 176 ? -17.193 -6.186 1.749 1.00 90.44 176 LEU A CA 1
ATOM 1428 C C . LEU A 1 176 ? -17.486 -6.480 3.220 1.00 90.44 176 LEU A C 1
ATOM 1430 O O . LEU A 1 176 ? -17.687 -5.556 4.007 1.00 90.44 176 LEU A O 1
ATOM 1434 N N . SER A 1 177 ? -17.426 -7.754 3.593 1.00 91.81 177 SER A N 1
ATOM 1435 C CA . SER A 1 177 ? -17.439 -8.221 4.988 1.00 91.81 177 SER A CA 1
ATOM 1436 C C . SER A 1 177 ? -16.076 -8.762 5.442 1.00 91.81 177 SER A C 1
ATOM 1438 O O . SER A 1 177 ? -15.933 -9.243 6.564 1.00 91.81 177 SER A O 1
ATOM 1440 N N . SER A 1 178 ? -15.074 -8.691 4.568 1.00 92.69 178 SER A N 1
ATOM 1441 C CA . SER A 1 178 ? -13.744 -9.284 4.722 1.00 92.69 178 SER A CA 1
ATOM 1442 C C . SER A 1 178 ? -12.833 -8.420 5.609 1.00 92.69 178 SER A C 1
ATOM 1444 O O . SER A 1 178 ? -13.030 -7.214 5.768 1.00 92.69 178 SER A O 1
ATOM 1446 N N . GLU A 1 179 ? -11.786 -9.007 6.188 1.00 93.56 179 GLU A N 1
ATOM 1447 C CA . GLU A 1 179 ? -10.739 -8.260 6.906 1.00 93.56 179 GLU A CA 1
ATOM 1448 C C . GLU A 1 179 ? -9.749 -7.608 5.939 1.00 93.56 179 GLU A C 1
ATOM 1450 O O . GLU A 1 179 ? -9.237 -6.517 6.195 1.00 93.56 179 GLU A O 1
ATOM 1455 N N . CYS A 1 180 ? -9.437 -8.287 4.837 1.00 95.25 180 CYS A N 1
ATOM 1456 C CA . CYS A 1 180 ? -8.452 -7.847 3.858 1.00 95.25 180 CYS A CA 1
ATOM 1457 C C . CYS A 1 180 ? -8.898 -8.244 2.456 1.00 95.25 180 CYS A C 1
ATOM 1459 O O . CYS A 1 180 ? -9.289 -9.390 2.243 1.00 95.25 180 CYS A O 1
ATOM 1461 N N . LEU A 1 181 ? -8.759 -7.331 1.499 1.00 96.12 181 LEU A N 1
ATOM 1462 C CA . LEU A 1 181 ? -8.937 -7.623 0.082 1.00 96.12 181 LEU A CA 1
ATOM 1463 C C . LEU A 1 181 ? -7.798 -6.989 -0.715 1.00 96.12 181 LEU A C 1
ATOM 1465 O O . LEU A 1 181 ? -7.533 -5.792 -0.611 1.00 96.12 181 LEU A O 1
ATOM 1469 N N . ILE A 1 182 ? -7.164 -7.794 -1.561 1.00 97.00 182 ILE A N 1
ATOM 1470 C CA . ILE A 1 182 ? -6.278 -7.337 -2.627 1.00 97.00 182 ILE A CA 1
ATOM 1471 C C . ILE A 1 182 ? -6.879 -7.839 -3.929 1.00 97.00 182 ILE A C 1
ATOM 1473 O O . ILE A 1 182 ? -6.963 -9.046 -4.146 1.00 97.00 182 ILE A O 1
ATOM 1477 N N . ALA A 1 183 ? -7.281 -6.931 -4.810 1.00 95.88 183 ALA A N 1
ATOM 1478 C CA . ALA A 1 183 ? -7.968 -7.287 -6.042 1.00 95.88 183 ALA A CA 1
ATOM 1479 C C . ALA A 1 183 ? -7.412 -6.532 -7.248 1.00 95.88 183 ALA A C 1
ATOM 1481 O O . ALA A 1 183 ? -7.029 -5.364 -7.165 1.00 95.88 183 ALA A O 1
ATOM 1482 N N . GLY A 1 184 ? -7.418 -7.193 -8.404 1.00 94.69 184 GLY A N 1
ATOM 1483 C CA . GLY A 1 184 ? -7.352 -6.491 -9.680 1.00 94.69 184 GLY A CA 1
ATOM 1484 C C . GLY A 1 184 ? -8.669 -5.758 -9.915 1.00 94.69 184 GLY A C 1
ATOM 1485 O O . GLY A 1 184 ? -9.732 -6.340 -9.720 1.00 94.69 184 GLY A O 1
ATOM 1486 N N . PHE A 1 185 ? -8.605 -4.501 -10.343 1.00 86.62 185 PHE A N 1
ATOM 1487 C CA . PHE A 1 185 ? -9.778 -3.688 -10.653 1.00 86.62 185 PHE A CA 1
ATOM 1488 C C . PHE A 1 185 ? -9.825 -3.407 -12.158 1.00 86.62 185 PHE A C 1
ATOM 1490 O O . PHE A 1 185 ? -8.838 -2.967 -12.761 1.00 86.62 185 PHE A O 1
ATOM 1497 N N . ARG A 1 186 ? -10.956 -3.717 -12.792 1.00 82.88 186 ARG A N 1
ATOM 1498 C CA . ARG A 1 186 ? -11.157 -3.554 -14.234 1.00 82.88 186 ARG A CA 1
ATOM 1499 C C . ARG A 1 186 ? -11.927 -2.272 -14.531 1.00 82.88 186 ARG A C 1
ATOM 1501 O O . ARG A 1 186 ? -12.592 -1.689 -13.683 1.00 82.88 186 ARG A O 1
ATOM 1508 N N . ARG A 1 187 ? -11.818 -1.816 -15.781 1.00 76.19 187 ARG A N 1
ATOM 1509 C CA . ARG A 1 187 ? -12.470 -0.580 -16.247 1.00 76.19 187 ARG A CA 1
ATOM 1510 C C . ARG A 1 1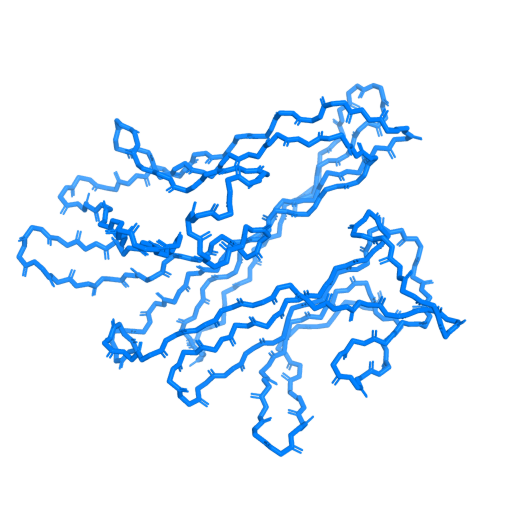87 ? -13.996 -0.653 -16.241 1.00 76.19 187 ARG A C 1
ATOM 1512 O O . ARG A 1 187 ? -14.630 0.390 -16.213 1.00 76.19 187 ARG A O 1
ATOM 1519 N N . ASP A 1 188 ? -14.553 -1.857 -16.287 1.00 81.25 188 ASP A N 1
ATOM 1520 C CA . ASP A 1 188 ? -15.991 -2.120 -16.198 1.00 81.25 188 ASP A CA 1
ATOM 1521 C C . ASP A 1 188 ? -16.518 -2.080 -14.750 1.00 81.25 188 ASP A C 1
ATOM 1523 O O . ASP A 1 188 ? -17.691 -2.347 -14.518 1.00 81.25 188 ASP A O 1
ATOM 1527 N N . GLY A 1 189 ? -15.664 -1.751 -13.772 1.00 77.12 189 GLY A N 1
ATOM 1528 C CA . GLY A 1 189 ? -16.026 -1.703 -12.357 1.00 77.12 189 GLY A CA 1
ATOM 1529 C C . GLY A 1 189 ? -16.009 -3.066 -11.667 1.00 77.12 189 GLY A C 1
ATOM 1530 O O . GLY A 1 189 ? -16.222 -3.131 -10.457 1.00 77.12 189 GLY A O 1
ATOM 1531 N N . THR A 1 190 ? -15.720 -4.148 -12.397 1.00 83.62 190 THR A N 1
ATOM 1532 C CA . THR A 1 190 ? -15.559 -5.474 -11.800 1.00 83.62 190 THR A CA 1
ATOM 1533 C C . THR A 1 190 ? -14.203 -5.595 -11.119 1.00 83.62 190 THR A C 1
ATOM 1535 O O . THR A 1 190 ? -13.198 -5.013 -11.547 1.00 83.62 190 THR A O 1
ATOM 1538 N N . HIS A 1 191 ? -14.161 -6.382 -10.050 1.00 86.50 191 HIS A N 1
ATOM 1539 C CA . HIS A 1 191 ? -12.918 -6.741 -9.392 1.00 86.50 191 HIS A CA 1
ATOM 1540 C C . HIS A 1 191 ? -12.678 -8.248 -9.503 1.00 86.50 191 HIS A C 1
ATOM 1542 O O . HIS A 1 191 ? -13.595 -9.046 -9.682 1.00 86.50 191 HIS A O 1
ATOM 1548 N N . THR A 1 192 ? -11.414 -8.645 -9.457 1.00 92.00 192 THR A N 1
ATOM 1549 C CA . THR A 1 192 ? -11.007 -10.048 -9.379 1.00 92.00 192 THR A CA 1
ATOM 1550 C C . THR A 1 192 ? -10.120 -10.183 -8.150 1.00 92.00 192 THR A C 1
ATOM 1552 O O . THR A 1 192 ? -9.007 -9.638 -8.174 1.00 92.00 192 THR A O 1
ATOM 1555 N N . PRO A 1 193 ? -10.598 -10.838 -7.076 1.00 93.50 193 PRO A N 1
ATOM 1556 C CA . PRO A 1 193 ? -9.796 -11.067 -5.885 1.00 93.50 193 PRO A CA 1
ATOM 1557 C C . PRO A 1 193 ? -8.501 -11.795 -6.247 1.00 93.50 193 PRO A C 1
ATOM 1559 O O . PRO A 1 193 ? -8.503 -12.793 -6.966 1.00 93.50 193 PRO A O 1
ATOM 1562 N N . LEU A 1 194 ? -7.382 -11.253 -5.778 1.00 95.62 194 LEU A N 1
ATOM 1563 C CA . LEU A 1 194 ? -6.080 -11.916 -5.794 1.00 95.62 194 LEU A CA 1
ATOM 1564 C C . LEU A 1 194 ? -5.829 -12.585 -4.441 1.00 95.62 194 LEU A C 1
ATOM 1566 O O . LEU A 1 194 ? -5.282 -13.683 -4.391 1.00 95.62 194 LEU A O 1
ATOM 1570 N N . VAL A 1 195 ? -6.241 -11.909 -3.364 1.00 95.44 195 VAL A N 1
ATOM 1571 C CA . VAL A 1 195 ? -6.310 -12.419 -1.993 1.00 95.44 195 VAL A CA 1
ATOM 1572 C C . VAL A 1 195 ? -7.520 -11.800 -1.320 1.00 95.44 195 VAL A C 1
ATOM 1574 O O . VAL A 1 195 ? -7.735 -10.592 -1.423 1.00 95.44 195 VAL A O 1
ATOM 1577 N N . GLU A 1 196 ? -8.249 -12.619 -0.580 1.00 94.62 196 GLU A N 1
ATOM 1578 C CA . GLU A 1 196 ? -9.310 -12.191 0.315 1.00 94.62 196 GLU A CA 1
ATOM 1579 C C . GLU A 1 196 ? -9.181 -12.964 1.627 1.00 94.62 196 GLU A C 1
ATOM 1581 O O . GLU A 1 196 ? -8.908 -14.165 1.622 1.00 94.62 196 GLU A O 1
ATOM 1586 N N . ILE A 1 197 ? -9.283 -12.249 2.744 1.00 92.94 197 ILE A N 1
ATOM 1587 C CA . ILE A 1 197 ? -9.245 -12.827 4.087 1.00 92.94 197 ILE A CA 1
ATOM 1588 C C . ILE A 1 197 ? -10.581 -12.508 4.733 1.00 92.94 197 ILE A C 1
ATOM 1590 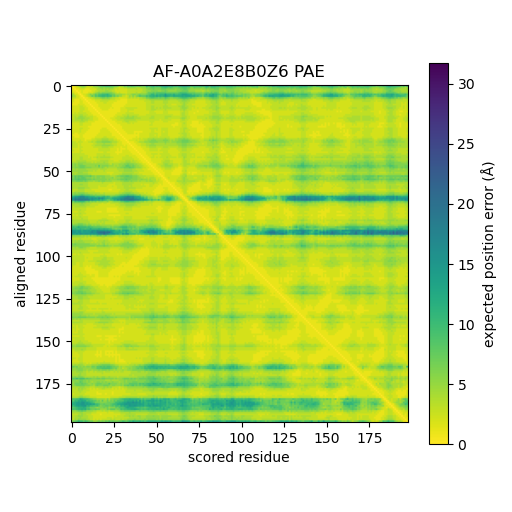O O . ILE A 1 197 ? -10.864 -11.337 5.002 1.00 92.94 197 ILE A O 1
ATOM 1594 N N . GLU A 1 198 ? -11.373 -13.553 4.949 1.00 86.19 198 GLU A N 1
ATOM 1595 C CA . GLU A 1 198 ? -12.672 -13.496 5.622 1.00 86.19 198 GLU A CA 1
ATOM 1596 C C . GLU A 1 198 ? -12.537 -13.305 7.105 1.00 86.19 198 GLU A C 1
ATOM 1598 O O . GLU A 1 198 ? -11.718 -14.005 7.757 1.00 86.19 198 GLU A O 1
#

Mean predicted aligned error: 3.83 Å

Nearest PDB structures (foldseek):
  3wvf-assembly1_A  TM=5.628E-01  e=5.834E-02  Escherichia coli UTI89
  3bs6-assembly1_A  TM=5.626E-01  e=9.226E-02  Escherichia coli
  3wvf-assembly2_B  TM=5.624E-01  e=1.075E-01  Escherichia coli UTI89
  1k1x-assembly2_B  TM=4.436E-01  e=4.952E-01  Thermococcus litoralis
  1k1x-assembly1_A  TM=4.418E-01  e=2.282E+00  Thermococcus litoralis

Sequence (198 aa):
IETKYDEGWKVQRQYFLARADQFLYMADVLLGTQPANIVYSLGLPVSNGIEFMVREETREGYLGTSLKKLHALCLPLALPEWRNDQRVGALCCVEGTLQLTQTVRAQNLYIPWFFDLSKRRMTRALTWRQLTVGEDLQNVSSECAVGYRVQVGKKQWLFYRSLTQRCNRTVLGQNLSSECLIAGFRRDGTHTPLVEIE

Solvent-accessible surface area (backbone atoms only — not comparable to full-atom values): 10790 Å² total; per-residue (Å²): 91,78,49,78,50,77,91,62,29,34,42,35,46,48,77,46,72,43,74,92,79,29,33,40,38,37,31,42,36,40,43,43,79,57,71,40,82,44,78,46,75,47,72,44,82,49,57,91,72,53,44,76,48,70,51,91,62,37,50,42,32,32,38,21,34,93,85,72,49,65,54,33,40,40,38,52,53,73,47,63,50,43,52,88,57,72,63,57,55,52,71,51,69,56,96,57,22,44,31,44,37,34,53,49,79,42,35,29,47,65,52,40,37,39,30,43,51,44,64,92,49,76,86,41,64,67,53,59,41,69,44,74,31,31,40,94,94,36,78,54,53,68,46,43,31,44,30,36,40,43,35,50,63,92,47,32,34,40,39,38,37,48,67,48,86,68,51,72,30,35,46,92,91,40,81,40,62,44,39,33,38,36,24,44,39,46,96,87,72,49,70,45,77,77,44,74,40,114

pLDDT: mean 93.94, std 4.83, range [69.88, 98.5]

Foldseek 3Di:
DWDADPQGKIKDWDWDQPPVQQKIKIKIKIAAPDWDWDKDKDWDAADPQWDWAADDFFQKIFTAGPVPQTFKIKDFQPDAGTVVPVAFWHFDADPRIGMTIGTDTANMDMTMMMIHRDSVQPPFDKDKHKWFKDDPNDTDDVCQKTWMWIDGHQWIKIKIAGNDQFDFMDTLNDTDRFRIFIWTAHPVRDTHTPDTHD

Secondary structure (DSSP, 8-state):
-EEE-GGG-EEEEEEEEETTTTEEEEEEEEEEEEEEEEEEEEEEEPPTTEEEEE-SSBS-EEEEETT--EEEEEEETTS-SBTT---SEEEEEETTEEEEEEEEEEEEEEEEEEEE--GGGTTS-EEEEEEPEEETTEEPPTTTEEEEEEEETTEEEEEEEESSS---EEETTEEE--SEEEEEE-TTS-EEEEEEE-